Protein AF-A0A2W1A4E2-F1 (afdb_monomer)

Radius of gyration: 28.78 Å; Cα contacts (8 Å, |Δi|>4): 361; chains: 1; bounding box: 80×57×92 Å

Structure (mmCIF, N/CA/C/O backbone):
data_AF-A0A2W1A4E2-F1
#
_entry.id   AF-A0A2W1A4E2-F1
#
loop_
_atom_site.group_PDB
_atom_site.id
_atom_site.type_symbol
_atom_site.label_atom_id
_atom_site.label_alt_id
_atom_site.label_comp_id
_atom_site.label_asym_id
_atom_site.label_entity_id
_atom_site.label_seq_id
_atom_site.pdbx_PDB_ins_code
_atom_site.Cartn_x
_atom_site.Cartn_y
_atom_site.Cartn_z
_atom_site.occupancy
_atom_site.B_iso_or_equiv
_atom_site.auth_seq_id
_atom_site.auth_comp_id
_atom_site.auth_asym_id
_atom_site.auth_atom_id
_atom_site.pdbx_PDB_model_num
ATOM 1 N N . MET A 1 1 ? -52.277 -44.750 -49.658 1.00 37.94 1 MET A N 1
ATOM 2 C CA . MET A 1 1 ? -50.869 -45.021 -50.006 1.00 37.94 1 MET A CA 1
ATOM 3 C C . MET A 1 1 ? -50.101 -43.812 -49.520 1.00 37.94 1 MET A C 1
ATOM 5 O O . MET A 1 1 ? -50.225 -42.772 -50.147 1.00 37.94 1 MET A O 1
ATOM 9 N N . ASN A 1 2 ? -49.738 -43.802 -48.233 1.00 28.84 2 ASN A N 1
ATOM 10 C CA . ASN A 1 2 ? -48.448 -44.294 -47.691 1.00 28.84 2 ASN A CA 1
ATOM 11 C C . ASN A 1 2 ? -47.317 -43.396 -48.226 1.00 28.84 2 ASN A C 1
ATOM 13 O O . ASN A 1 2 ? -47.242 -43.218 -49.432 1.00 28.84 2 ASN A O 1
ATOM 17 N N . GLU A 1 3 ? -46.430 -42.791 -47.444 1.00 33.88 3 GLU A N 1
ATOM 18 C CA . GLU A 1 3 ? -45.995 -43.009 -46.062 1.00 33.88 3 GLU A CA 1
ATOM 19 C C . GLU A 1 3 ? -45.161 -41.785 -45.611 1.00 33.88 3 GLU A C 1
ATOM 21 O O . GLU A 1 3 ? -44.890 -40.879 -46.394 1.00 33.88 3 GLU A O 1
ATOM 26 N N . GLU A 1 4 ? -44.825 -41.781 -44.327 1.00 37.62 4 GLU A N 1
ATOM 27 C CA . GLU A 1 4 ? -44.155 -40.779 -43.483 1.00 37.62 4 GLU A CA 1
ATOM 28 C C . GLU A 1 4 ? -42.649 -40.545 -43.788 1.00 37.62 4 GLU A C 1
ATOM 30 O O . GLU A 1 4 ? -42.089 -41.207 -44.658 1.00 37.62 4 GLU A O 1
ATOM 35 N N . ILE A 1 5 ? -41.995 -39.713 -42.942 1.00 35.44 5 ILE A N 1
ATOM 36 C CA . ILE A 1 5 ? -40.534 -39.468 -42.734 1.00 35.44 5 ILE A CA 1
ATOM 37 C C . ILE A 1 5 ? -40.006 -38.210 -43.476 1.00 35.44 5 ILE A C 1
ATOM 39 O O . ILE A 1 5 ? -40.115 -38.119 -44.688 1.00 35.44 5 ILE A O 1
ATOM 43 N N . ALA A 1 6 ? -39.369 -37.193 -42.877 1.00 36.44 6 ALA A N 1
ATOM 44 C CA . ALA A 1 6 ? -39.020 -36.859 -41.495 1.00 36.44 6 ALA A CA 1
ATOM 45 C C . ALA A 1 6 ? -38.698 -35.351 -41.382 1.00 36.44 6 ALA A C 1
ATOM 47 O O . ALA A 1 6 ? -38.248 -34.716 -42.335 1.00 36.44 6 ALA A O 1
ATOM 48 N N . LEU A 1 7 ? -38.893 -34.816 -40.175 1.00 38.91 7 LEU A N 1
ATOM 49 C CA . LEU A 1 7 ? -38.406 -33.525 -39.686 1.00 38.91 7 LEU A CA 1
ATOM 50 C C . LEU A 1 7 ? -36.876 -33.528 -39.544 1.00 38.91 7 LEU A C 1
ATOM 52 O O . LEU A 1 7 ? -36.354 -34.442 -38.909 1.00 38.91 7 LEU A O 1
ATOM 56 N N . SER A 1 8 ? -36.174 -32.495 -40.026 1.00 34.56 8 SER A N 1
ATOM 57 C CA . SER A 1 8 ? -34.988 -31.894 -39.368 1.00 34.56 8 SER A CA 1
ATOM 58 C C . SER A 1 8 ? -34.420 -30.728 -40.190 1.00 34.56 8 SER A C 1
ATOM 60 O O . SER A 1 8 ? -33.990 -30.931 -41.320 1.00 34.56 8 SER A O 1
ATOM 62 N N . ASN A 1 9 ? -34.427 -29.520 -39.607 1.00 37.62 9 ASN A N 1
ATOM 63 C CA . ASN A 1 9 ? -33.362 -28.493 -39.643 1.00 37.62 9 ASN A CA 1
ATOM 64 C C . ASN A 1 9 ? -33.921 -27.065 -39.512 1.00 37.62 9 ASN A C 1
ATOM 66 O O . ASN A 1 9 ? -33.803 -26.242 -40.413 1.00 37.62 9 ASN A O 1
ATOM 70 N N . GLU A 1 10 ? -34.464 -26.756 -38.336 1.00 45.72 10 GLU A N 1
ATOM 71 C CA . GLU A 1 10 ? -34.399 -25.411 -37.758 1.00 45.72 10 GLU A CA 1
ATOM 72 C C . GLU A 1 10 ? -33.485 -25.512 -36.534 1.00 45.72 10 GLU A C 1
ATOM 74 O O . GLU A 1 10 ? -33.924 -25.939 -35.473 1.00 45.72 10 GLU A O 1
ATOM 79 N N . ASN A 1 11 ? -32.189 -25.264 -36.726 1.00 43.22 11 ASN A N 1
ATOM 80 C CA . ASN A 1 11 ? -31.220 -24.879 -35.691 1.00 43.22 11 ASN A CA 1
ATOM 81 C C . ASN A 1 11 ? -29.834 -24.819 -36.334 1.00 43.22 11 ASN A C 1
ATOM 83 O O . ASN A 1 11 ? -29.034 -25.744 -36.224 1.00 43.22 11 ASN A O 1
ATOM 87 N N . ASN A 1 12 ? -29.562 -23.733 -37.052 1.00 47.62 12 ASN A N 1
ATOM 88 C CA . ASN A 1 12 ? -28.201 -23.404 -37.456 1.00 47.62 12 ASN A CA 1
ATOM 89 C C . ASN A 1 12 ? -28.036 -21.884 -37.532 1.00 47.62 12 ASN A C 1
ATOM 91 O O . ASN A 1 12 ? -27.962 -21.313 -38.614 1.00 47.62 12 ASN A O 1
ATOM 95 N N . GLN A 1 13 ? -28.102 -21.222 -36.374 1.00 44.50 13 GLN A N 1
ATOM 96 C CA . GLN A 1 13 ? -27.759 -19.796 -36.254 1.00 44.50 13 GLN A CA 1
ATOM 97 C C . GLN A 1 13 ? -27.284 -19.370 -34.853 1.00 44.50 13 GLN A C 1
ATOM 99 O O . GLN A 1 13 ? -27.056 -18.194 -34.609 1.00 44.50 13 GLN A O 1
ATOM 104 N N . SER A 1 14 ? -27.098 -20.311 -33.927 1.00 41.47 14 SER A N 1
ATOM 105 C CA . SER A 1 14 ? -26.687 -20.045 -32.540 1.00 41.47 14 SER A CA 1
ATOM 106 C C . SER A 1 14 ? -25.228 -20.419 -32.239 1.00 41.47 14 SER A C 1
ATOM 108 O O . SER A 1 14 ? -24.809 -20.293 -31.096 1.00 41.47 14 SER A O 1
ATOM 110 N N . ALA A 1 15 ? -24.450 -20.849 -33.238 1.00 44.94 15 ALA A N 1
ATOM 111 C CA . ALA A 1 15 ? -23.072 -21.319 -33.052 1.00 44.94 15 ALA A CA 1
ATOM 112 C C . ALA A 1 15 ? -21.977 -20.311 -33.470 1.00 44.94 15 ALA A C 1
ATOM 114 O O . ALA A 1 15 ? -20.806 -20.644 -33.386 1.00 44.94 15 ALA A O 1
ATOM 115 N N . GLU A 1 16 ? -22.327 -19.093 -33.903 1.00 41.09 16 GLU A N 1
ATOM 116 C CA . GLU A 1 16 ? -21.357 -18.104 -34.429 1.00 41.09 16 GLU A CA 1
ATOM 117 C C . GLU A 1 16 ? -21.143 -16.873 -33.522 1.00 41.09 16 GLU A C 1
ATOM 119 O O . GLU A 1 16 ? -20.468 -15.929 -33.920 1.00 41.09 16 GLU A O 1
ATOM 124 N N . ILE A 1 17 ? -21.703 -16.843 -32.304 1.00 44.56 17 ILE A N 1
ATOM 125 C CA . ILE A 1 17 ? -21.598 -15.674 -31.398 1.00 44.56 17 ILE A CA 1
ATOM 126 C C . ILE A 1 17 ? -20.606 -15.901 -30.235 1.00 44.56 17 ILE A C 1
ATOM 128 O O . ILE A 1 17 ? -20.246 -14.945 -29.556 1.00 44.56 17 ILE A O 1
ATOM 132 N N . ASP A 1 18 ? -20.096 -17.122 -30.039 1.00 40.47 18 ASP A N 1
ATOM 133 C CA . ASP A 1 18 ? -19.234 -17.461 -28.888 1.00 40.47 18 ASP A CA 1
ATOM 134 C C . ASP A 1 18 ? -17.716 -17.362 -29.161 1.00 40.47 18 ASP A C 1
ATOM 136 O O . ASP A 1 18 ? -16.921 -17.483 -28.236 1.00 40.47 18 ASP A O 1
ATOM 140 N N . ASP A 1 19 ? -17.296 -17.056 -30.394 1.00 43.84 19 ASP A N 1
ATOM 141 C CA . ASP A 1 19 ? -15.875 -17.007 -30.805 1.00 43.84 19 ASP A CA 1
ATOM 142 C C . ASP A 1 19 ? -15.269 -15.582 -30.795 1.00 43.84 19 ASP A C 1
ATOM 144 O O . ASP A 1 19 ? -14.371 -15.256 -31.570 1.00 43.84 19 ASP A O 1
ATOM 148 N N . LEU A 1 20 ? -15.757 -14.690 -29.926 1.00 49.19 20 LEU A N 1
ATOM 149 C CA . LEU A 1 20 ? -15.203 -13.330 -29.757 1.00 49.19 20 LEU A CA 1
ATOM 150 C C . LEU A 1 20 ? -14.581 -13.077 -28.376 1.00 49.19 20 LEU A C 1
ATOM 152 O O . LEU A 1 20 ? -14.350 -11.926 -27.999 1.00 49.19 20 LEU A O 1
ATOM 156 N N . GLN A 1 21 ? -14.278 -14.126 -27.615 1.00 46.84 21 GLN A N 1
ATOM 157 C CA . GLN A 1 21 ? -13.509 -14.012 -26.378 1.00 46.84 21 GLN A CA 1
ATOM 158 C C . GLN A 1 21 ? -12.310 -14.964 -26.421 1.00 46.84 21 GLN A C 1
ATOM 160 O O . GLN A 1 21 ? -12.461 -16.127 -26.757 1.00 46.84 21 GLN A O 1
ATOM 165 N N . GLU A 1 22 ? -11.141 -14.433 -26.043 1.00 42.22 22 GLU A N 1
ATOM 166 C CA . GLU A 1 22 ? -9.827 -15.099 -25.940 1.00 42.22 22 GLU A CA 1
ATOM 167 C C . GLU A 1 22 ? -8.859 -14.978 -27.131 1.00 42.22 22 GLU A C 1
ATOM 169 O O . GLU A 1 22 ? -8.043 -15.857 -27.383 1.00 42.22 22 GLU A O 1
ATOM 174 N N . GLU A 1 23 ? -8.809 -13.808 -27.766 1.00 39.03 23 GLU A N 1
ATOM 175 C CA . GLU A 1 23 ? -7.563 -13.312 -28.374 1.00 39.03 23 GLU A CA 1
ATOM 176 C C . GLU A 1 23 ? -7.013 -12.150 -27.530 1.00 39.03 23 GLU A C 1
ATOM 178 O O . GLU A 1 23 ? -6.759 -11.047 -28.002 1.00 39.03 23 GLU A O 1
ATOM 183 N N . SER A 1 24 ? -6.887 -12.364 -26.215 1.00 44.97 24 SER A N 1
ATOM 184 C CA . SER A 1 24 ? -5.989 -11.537 -25.411 1.00 44.97 24 SER A CA 1
ATOM 185 C C . SER A 1 24 ? -4.579 -12.028 -25.705 1.00 44.97 24 SER A C 1
ATOM 187 O O . SER A 1 24 ? -4.254 -13.162 -25.342 1.00 44.97 24 SER A O 1
ATOM 189 N N . GLU A 1 25 ? -3.774 -11.202 -26.374 1.00 45.12 25 GLU A N 1
ATOM 190 C CA . GLU A 1 25 ? -2.328 -11.383 -26.501 1.00 45.12 25 GLU A CA 1
ATOM 191 C C . GLU A 1 25 ? -1.779 -11.943 -25.184 1.00 45.12 25 GLU A C 1
ATOM 193 O O . GLU A 1 25 ? -1.765 -11.265 -24.154 1.00 45.12 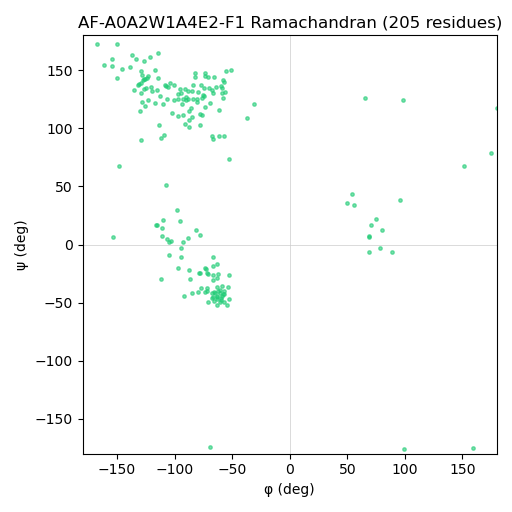25 GLU A O 1
ATOM 198 N N . LYS A 1 26 ? -1.363 -13.213 -25.191 1.00 46.09 26 LYS A N 1
ATOM 199 C CA . LYS A 1 26 ? -0.478 -13.723 -24.150 1.00 46.09 26 LYS A CA 1
ATOM 200 C C . LYS A 1 26 ? 0.826 -12.976 -24.350 1.00 46.09 26 LYS A C 1
ATOM 202 O O . LYS A 1 26 ? 1.649 -13.379 -25.163 1.00 46.09 26 LYS A O 1
ATOM 207 N N . ILE A 1 27 ? 0.962 -11.844 -23.675 1.00 55.72 27 ILE A N 1
ATOM 208 C CA . ILE A 1 27 ? 2.223 -11.127 -23.634 1.00 55.72 27 ILE A CA 1
ATOM 209 C C . ILE A 1 27 ? 3.214 -12.094 -22.979 1.00 55.72 27 ILE A C 1
ATOM 211 O O . ILE A 1 27 ? 2.994 -12.512 -21.841 1.00 55.72 27 ILE A O 1
ATOM 215 N N . ASP A 1 28 ? 4.234 -12.521 -23.725 1.00 56.44 28 ASP A N 1
ATOM 216 C CA . ASP A 1 28 ? 5.283 -13.416 -23.237 1.00 56.44 28 ASP A CA 1
ATOM 217 C C . ASP A 1 28 ? 6.022 -12.727 -22.079 1.00 56.44 28 ASP A C 1
ATOM 219 O O . ASP A 1 28 ? 6.965 -11.964 -22.265 1.00 56.44 28 ASP A O 1
ATOM 223 N N . THR A 1 29 ? 5.594 -12.995 -20.846 1.00 61.53 29 THR A N 1
ATOM 224 C CA . THR A 1 29 ? 6.246 -12.511 -19.620 1.00 61.53 29 THR A CA 1
ATOM 225 C C . THR A 1 29 ? 7.453 -13.363 -19.227 1.00 61.53 29 THR A C 1
ATOM 227 O O . THR A 1 29 ? 7.984 -13.217 -18.131 1.00 61.53 29 THR A O 1
ATOM 230 N N . SER A 1 30 ? 7.932 -14.249 -20.108 1.00 66.19 30 SER A N 1
ATOM 231 C CA . SER A 1 30 ? 9.017 -15.191 -19.808 1.00 66.19 30 SER A CA 1
ATOM 232 C C . SER A 1 30 ? 10.360 -14.527 -19.486 1.00 66.19 30 SER A C 1
ATOM 234 O O . SER A 1 30 ? 11.234 -15.195 -18.945 1.00 66.19 30 SER A O 1
ATOM 236 N N . ASN A 1 31 ? 10.534 -13.246 -19.833 1.00 78.69 31 ASN A N 1
ATOM 237 C CA . ASN A 1 31 ? 11.747 -12.464 -19.564 1.00 78.69 31 ASN A CA 1
ATOM 238 C C . ASN A 1 31 ? 11.497 -11.269 -18.619 1.00 78.69 31 ASN A C 1
ATOM 240 O O . ASN A 1 31 ? 12.277 -10.316 -18.582 1.00 78.69 31 ASN A O 1
ATOM 244 N N . ALA A 1 32 ? 10.368 -11.282 -17.908 1.00 85.62 32 ALA A N 1
ATOM 245 C CA . ALA A 1 32 ? 9.973 -10.227 -16.992 1.00 85.62 32 ALA A CA 1
ATOM 246 C C . ALA A 1 32 ? 10.346 -10.598 -15.558 1.00 85.62 32 ALA A C 1
ATOM 248 O O . ALA A 1 32 ? 9.974 -11.664 -15.071 1.00 85.62 32 ALA A O 1
ATOM 249 N N . ASP A 1 33 ? 11.018 -9.681 -14.869 1.00 90.19 33 ASP A N 1
ATOM 250 C CA . ASP A 1 33 ? 11.352 -9.835 -13.459 1.00 90.19 33 ASP A CA 1
ATOM 251 C C . ASP A 1 33 ? 10.762 -8.686 -12.645 1.00 90.19 33 ASP A C 1
ATOM 253 O O . ASP A 1 33 ? 10.410 -7.612 -13.150 1.00 90.19 33 ASP A O 1
ATOM 257 N N . TRP A 1 34 ? 10.667 -8.910 -11.340 1.00 89.88 34 TRP A N 1
ATOM 258 C CA . TRP A 1 34 ? 10.301 -7.867 -10.398 1.00 89.88 34 TRP A CA 1
ATOM 259 C C . TRP A 1 34 ? 11.533 -7.115 -9.920 1.00 89.88 34 TRP A C 1
ATOM 261 O O . TRP A 1 34 ? 12.501 -7.706 -9.457 1.00 89.88 34 TRP A O 1
ATOM 271 N N . TYR A 1 35 ? 11.459 -5.791 -9.953 1.00 88.19 35 TYR A N 1
ATOM 272 C CA . TYR A 1 35 ? 12.512 -4.896 -9.501 1.00 88.19 35 TYR A CA 1
ATOM 273 C C . TYR A 1 35 ? 11.990 -3.953 -8.421 1.00 88.19 35 TYR A C 1
ATOM 275 O O . TYR A 1 35 ? 10.848 -3.485 -8.470 1.00 88.19 35 TYR A O 1
ATOM 283 N N . ILE A 1 36 ? 12.853 -3.625 -7.459 1.00 87.81 36 ILE A N 1
ATOM 284 C CA . ILE A 1 36 ? 12.570 -2.592 -6.462 1.00 87.81 36 ILE A CA 1
ATOM 285 C C . ILE A 1 36 ? 13.055 -1.234 -6.972 1.00 87.81 36 ILE A C 1
ATOM 287 O O . ILE A 1 36 ? 14.233 -1.030 -7.282 1.00 87.81 36 ILE A O 1
ATOM 291 N N . VAL A 1 37 ? 12.148 -0.267 -6.950 1.00 89.25 37 VAL A N 1
ATOM 292 C CA . VAL A 1 37 ? 12.410 1.145 -7.206 1.00 89.25 37 VAL A CA 1
ATOM 293 C C . VAL A 1 37 ? 12.342 1.904 -5.889 1.00 89.25 37 VAL A C 1
ATOM 295 O O . VAL A 1 37 ? 11.344 1.849 -5.170 1.00 89.25 37 VAL A O 1
ATOM 298 N N . GLN A 1 38 ? 13.409 2.631 -5.577 1.00 85.25 38 GLN A N 1
ATOM 299 C CA . GLN A 1 38 ? 13.457 3.531 -4.436 1.00 85.25 38 GLN A CA 1
ATOM 300 C C . GLN A 1 38 ? 12.844 4.883 -4.801 1.00 85.25 38 GLN A C 1
ATOM 302 O O . GLN A 1 38 ? 13.085 5.451 -5.874 1.00 85.25 38 GLN A O 1
ATOM 307 N N . THR A 1 39 ? 12.052 5.416 -3.881 1.00 88.06 39 THR A N 1
ATOM 308 C CA . THR A 1 39 ? 11.352 6.687 -4.034 1.00 88.06 39 THR A CA 1
ATOM 309 C C . THR A 1 39 ? 11.448 7.502 -2.757 1.00 88.06 39 THR A C 1
ATOM 311 O O . THR A 1 39 ? 11.700 6.981 -1.671 1.00 88.06 39 THR A O 1
ATOM 314 N N . TYR A 1 40 ? 11.166 8.799 -2.850 1.00 87.12 40 TYR A N 1
ATOM 315 C CA . TYR A 1 40 ? 10.949 9.585 -1.638 1.00 87.12 40 TYR A CA 1
ATOM 316 C C . TYR A 1 40 ? 9.709 9.081 -0.886 1.00 87.12 40 TYR A C 1
ATOM 318 O O . TYR A 1 40 ? 8.661 8.836 -1.489 1.00 87.12 40 TYR A O 1
ATOM 326 N N . SER A 1 41 ? 9.828 8.941 0.436 1.00 82.56 41 SER A N 1
ATOM 327 C CA . SER A 1 41 ? 8.715 8.532 1.299 1.00 82.56 41 SER A CA 1
ATOM 328 C C . SER A 1 41 ? 7.522 9.486 1.152 1.00 82.56 41 SER A C 1
ATOM 330 O O . SER A 1 41 ? 7.689 10.703 0.994 1.00 82.56 41 SER A O 1
ATOM 332 N N . GLY A 1 42 ? 6.311 8.931 1.137 1.00 85.12 42 GLY A N 1
ATOM 333 C CA . GLY A 1 42 ? 5.059 9.674 0.958 1.00 85.12 42 GLY A CA 1
ATOM 334 C C . GLY A 1 42 ? 4.747 10.065 -0.491 1.00 85.12 42 GLY A C 1
ATOM 335 O O . GLY A 1 42 ? 3.684 10.629 -0.757 1.00 85.12 42 GLY A O 1
ATOM 336 N N . HIS A 1 43 ? 5.643 9.768 -1.437 1.00 89.69 43 HIS A N 1
ATOM 337 C CA . HIS A 1 43 ? 5.438 10.020 -2.865 1.00 89.69 43 HIS A CA 1
ATOM 338 C C . HIS A 1 43 ? 5.120 8.747 -3.655 1.00 89.69 43 HIS A C 1
ATOM 340 O O . HIS A 1 43 ? 4.918 8.835 -4.862 1.00 89.69 43 HIS A O 1
ATOM 346 N N . GLU A 1 44 ? 5.009 7.582 -3.015 1.00 89.69 44 GLU A N 1
ATOM 347 C CA . GLU A 1 44 ? 4.868 6.277 -3.678 1.00 89.69 44 GLU A CA 1
ATOM 348 C C . GLU A 1 44 ? 3.626 6.237 -4.579 1.00 89.69 44 GLU A C 1
ATOM 350 O O . GLU A 1 44 ? 3.700 5.844 -5.741 1.00 89.69 44 GLU A O 1
ATOM 355 N N . LYS A 1 45 ? 2.489 6.747 -4.079 1.00 91.88 45 LYS A N 1
ATOM 356 C CA . LYS A 1 45 ? 1.235 6.852 -4.852 1.00 91.88 45 LYS A CA 1
ATOM 357 C C . LYS A 1 45 ? 1.392 7.728 -6.092 1.00 91.88 45 LYS A C 1
ATOM 359 O O . LYS A 1 45 ? 0.864 7.402 -7.152 1.00 91.88 45 LYS A O 1
ATOM 364 N N . LYS A 1 46 ? 2.139 8.827 -5.964 1.00 92.19 46 LYS A N 1
ATOM 365 C CA . LYS A 1 46 ? 2.422 9.743 -7.072 1.00 92.19 46 LYS A CA 1
ATOM 366 C C . LYS A 1 46 ? 3.390 9.114 -8.072 1.00 92.19 46 LYS A C 1
ATOM 368 O O . LYS A 1 46 ? 3.190 9.267 -9.270 1.00 92.19 46 LYS A O 1
ATOM 373 N N . VAL A 1 47 ? 4.406 8.394 -7.596 1.00 93.44 47 VAL A N 1
ATOM 374 C CA . VAL A 1 47 ? 5.357 7.672 -8.450 1.00 93.44 47 VAL A CA 1
ATOM 375 C C . VAL A 1 47 ? 4.642 6.595 -9.250 1.00 93.44 47 VAL A C 1
ATOM 377 O O . VAL A 1 47 ? 4.821 6.563 -10.461 1.00 93.44 47 VAL A O 1
ATOM 380 N N . LYS A 1 48 ? 3.780 5.786 -8.622 1.00 93.25 48 LYS A N 1
ATOM 381 C CA . LYS A 1 48 ? 2.963 4.792 -9.331 1.00 93.25 48 LYS A CA 1
ATOM 382 C C . LYS A 1 48 ? 2.148 5.434 -10.456 1.00 93.25 48 LYS A C 1
ATOM 384 O O . LYS A 1 48 ? 2.273 5.013 -11.598 1.00 93.25 48 LYS A O 1
ATOM 389 N N . ALA A 1 49 ? 1.391 6.491 -10.155 1.00 93.88 49 ALA A N 1
ATOM 390 C CA . ALA A 1 49 ? 0.589 7.186 -11.164 1.00 93.88 49 ALA A CA 1
ATOM 391 C C . ALA A 1 49 ? 1.450 7.776 -12.299 1.00 93.88 49 ALA A C 1
ATOM 393 O O . ALA A 1 49 ? 1.101 7.660 -13.472 1.00 93.88 49 ALA A O 1
ATOM 394 N N . ASN A 1 50 ? 2.599 8.372 -11.965 1.00 93.00 50 ASN A N 1
ATOM 395 C CA . ASN A 1 50 ? 3.526 8.918 -12.957 1.00 93.00 50 ASN A CA 1
ATOM 396 C C . ASN A 1 50 ? 4.146 7.824 -13.837 1.00 93.00 50 ASN A C 1
ATOM 398 O O . ASN A 1 50 ? 4.304 8.045 -15.036 1.00 93.00 50 ASN A O 1
ATOM 402 N N . LEU A 1 51 ? 4.514 6.679 -13.253 1.00 92.00 51 LEU A N 1
ATOM 403 C CA . LEU A 1 51 ? 5.041 5.528 -13.985 1.00 92.00 51 LEU A CA 1
ATOM 404 C C . LEU A 1 51 ? 3.981 4.988 -14.940 1.00 92.00 51 LEU A C 1
ATOM 406 O O . LEU A 1 51 ? 4.244 4.913 -16.131 1.00 92.00 51 LEU A O 1
ATOM 410 N N . GLU A 1 52 ? 2.769 4.710 -14.459 1.00 92.12 52 GLU A N 1
ATOM 411 C CA . GLU A 1 52 ? 1.659 4.221 -15.291 1.00 92.12 52 GLU A CA 1
ATOM 412 C C . GLU A 1 52 ? 1.341 5.170 -16.452 1.00 92.12 52 GLU A C 1
ATOM 414 O O . GLU A 1 52 ? 1.146 4.731 -17.586 1.00 92.12 52 GLU A O 1
ATOM 419 N N . GLN A 1 53 ? 1.324 6.480 -16.196 1.00 92.50 53 GLN A N 1
ATOM 420 C CA . GLN A 1 53 ? 1.121 7.473 -17.248 1.00 92.50 53 GLN A CA 1
ATOM 421 C C . GLN A 1 53 ? 2.276 7.474 -18.257 1.00 92.50 53 GLN A C 1
ATOM 423 O O . GLN A 1 53 ? 2.033 7.568 -19.460 1.00 92.50 53 GLN A O 1
ATOM 428 N N . ARG A 1 54 ? 3.524 7.366 -17.788 1.00 89.94 54 ARG A N 1
ATOM 429 C CA . ARG A 1 54 ? 4.708 7.354 -18.654 1.00 89.94 54 ARG A CA 1
ATOM 430 C C . ARG A 1 54 ? 4.782 6.116 -19.526 1.00 89.94 54 ARG A C 1
ATOM 432 O O . ARG A 1 54 ? 5.009 6.264 -20.722 1.00 89.94 54 ARG A O 1
ATOM 439 N N . ILE A 1 55 ? 4.533 4.948 -18.940 1.00 90.44 55 ILE A N 1
ATOM 440 C CA . ILE A 1 55 ? 4.461 3.658 -19.632 1.00 90.44 55 ILE A CA 1
ATOM 441 C C . ILE A 1 55 ? 3.483 3.762 -20.804 1.00 90.44 55 ILE A C 1
ATOM 443 O O . ILE A 1 55 ? 3.841 3.428 -21.927 1.00 90.44 55 ILE A O 1
ATOM 447 N N . LYS A 1 56 ? 2.297 4.337 -20.567 1.00 90.00 56 LYS A N 1
ATOM 448 C CA . LYS A 1 56 ? 1.296 4.569 -21.618 1.00 90.00 56 LYS A CA 1
ATOM 449 C C . LYS A 1 56 ? 1.733 5.606 -22.651 1.00 90.00 56 LYS A C 1
ATOM 451 O O . LYS A 1 56 ? 1.488 5.424 -23.829 1.00 90.00 56 LYS A O 1
ATOM 456 N N . SER A 1 57 ? 2.352 6.708 -22.228 1.00 89.94 57 SER A N 1
ATOM 457 C CA . SER A 1 57 ? 2.744 7.790 -23.147 1.00 89.94 57 SER A CA 1
ATOM 458 C C . SER A 1 57 ? 3.949 7.466 -24.033 1.00 89.94 57 SER A C 1
ATOM 460 O O . SER A 1 57 ? 4.168 8.150 -25.026 1.00 89.94 57 SER A O 1
ATOM 462 N N . MET A 1 58 ? 4.760 6.488 -23.628 1.00 87.69 58 MET A N 1
ATOM 463 C CA . MET A 1 58 ? 5.977 6.062 -24.324 1.00 87.69 58 MET A CA 1
ATOM 464 C C . MET A 1 58 ? 5.816 4.669 -24.944 1.00 87.69 58 MET A C 1
ATOM 466 O O . MET A 1 58 ? 6.823 4.055 -25.278 1.00 87.69 58 MET A O 1
ATOM 470 N N . ASP A 1 59 ? 4.575 4.174 -25.039 1.00 88.25 59 ASP A N 1
ATOM 471 C CA . ASP A 1 59 ? 4.216 2.862 -25.590 1.00 88.25 59 ASP A CA 1
ATOM 472 C C . ASP A 1 59 ? 5.037 1.695 -25.009 1.00 88.25 59 ASP A C 1
ATOM 474 O O . ASP A 1 59 ? 5.340 0.735 -25.699 1.00 88.25 59 ASP A O 1
ATOM 478 N N . MET A 1 60 ? 5.374 1.764 -23.716 1.00 86.94 60 MET A N 1
ATOM 479 C CA . MET A 1 60 ? 6.243 0.801 -23.015 1.00 86.94 60 MET A CA 1
ATOM 480 C C . MET A 1 60 ? 5.448 -0.297 -22.283 1.00 86.94 60 MET A C 1
ATOM 482 O O . MET A 1 60 ? 5.919 -0.882 -21.305 1.00 86.94 60 MET A O 1
ATOM 486 N N . THR A 1 61 ? 4.192 -0.505 -22.682 1.00 85.88 61 THR A N 1
ATOM 487 C CA . THR A 1 61 ? 3.260 -1.449 -22.027 1.00 85.88 61 THR A CA 1
ATOM 488 C C . THR A 1 61 ? 3.626 -2.908 -22.328 1.00 85.88 61 THR A C 1
ATOM 490 O O . THR A 1 61 ? 3.274 -3.808 -21.573 1.00 85.88 61 THR A O 1
ATOM 493 N N . ASP A 1 62 ? 4.377 -3.122 -23.405 1.00 87.12 62 ASP A N 1
ATOM 494 C CA . ASP A 1 62 ? 4.981 -4.385 -23.828 1.00 87.12 62 ASP A CA 1
ATOM 495 C C . ASP A 1 62 ? 6.167 -4.813 -22.946 1.00 87.12 62 ASP A C 1
ATOM 497 O O . ASP A 1 62 ? 6.451 -6.003 -22.855 1.00 87.12 62 ASP A O 1
ATOM 501 N N . ARG A 1 63 ? 6.842 -3.866 -22.277 1.00 87.00 63 ARG A N 1
ATOM 502 C CA . ARG A 1 63 ? 8.020 -4.146 -21.432 1.00 87.00 63 ARG A CA 1
ATOM 503 C C . ARG A 1 63 ? 7.791 -3.938 -19.946 1.00 87.00 63 ARG A C 1
ATOM 505 O O . ARG A 1 63 ? 8.471 -4.569 -19.141 1.00 87.00 63 ARG A O 1
ATOM 512 N N . ILE A 1 64 ? 6.903 -3.023 -19.557 1.00 89.69 64 ILE A N 1
ATOM 513 C CA . ILE A 1 64 ? 6.572 -2.760 -18.153 1.00 89.69 64 ILE A CA 1
ATOM 514 C C . ILE A 1 64 ? 5.125 -3.176 -17.914 1.00 89.69 64 ILE A C 1
ATOM 516 O O . ILE A 1 64 ? 4.187 -2.461 -18.260 1.00 89.69 64 ILE A O 1
ATOM 520 N N . PHE A 1 65 ? 4.961 -4.329 -17.276 1.00 89.88 65 PHE A N 1
ATOM 521 C CA . PHE A 1 65 ? 3.671 -4.993 -17.125 1.00 89.88 65 PHE A CA 1
ATOM 522 C C . PHE A 1 65 ? 2.884 -4.468 -15.927 1.00 89.88 65 PHE A C 1
ATOM 524 O O . PHE A 1 65 ? 1.668 -4.295 -16.000 1.00 89.88 65 PHE A O 1
ATOM 531 N N . GLN A 1 66 ? 3.558 -4.233 -14.795 1.00 89.88 66 GLN A N 1
ATOM 532 C CA . GLN A 1 66 ? 2.866 -3.891 -13.554 1.00 89.88 66 GLN A CA 1
ATOM 533 C C . GLN A 1 66 ? 3.698 -3.002 -12.632 1.00 89.88 66 GLN A C 1
ATOM 535 O O . GLN A 1 66 ? 4.902 -3.180 -12.481 1.00 89.88 66 GLN A O 1
ATOM 540 N N . VAL A 1 67 ? 3.025 -2.068 -11.954 1.00 92.12 67 VAL A N 1
ATOM 541 C CA . VAL A 1 67 ? 3.605 -1.233 -10.895 1.00 92.12 67 VAL A CA 1
ATOM 542 C C . VAL A 1 67 ? 2.758 -1.367 -9.630 1.00 92.12 67 VAL A C 1
ATOM 544 O O . VAL A 1 67 ? 1.568 -1.032 -9.605 1.00 92.12 67 VAL A O 1
ATOM 547 N N . VAL A 1 68 ? 3.370 -1.849 -8.552 1.00 90.56 68 VAL A N 1
ATOM 548 C CA . VAL A 1 68 ? 2.699 -2.137 -7.281 1.00 90.56 68 VAL A CA 1
ATOM 549 C C . VAL A 1 68 ? 3.388 -1.388 -6.151 1.00 90.56 68 VAL A C 1
ATOM 551 O O . VAL A 1 68 ? 4.608 -1.365 -6.042 1.00 90.56 68 VAL A O 1
ATOM 554 N N . ILE A 1 69 ? 2.595 -0.763 -5.284 1.00 90.62 69 ILE A N 1
ATOM 555 C CA . ILE A 1 69 ? 3.110 -0.193 -4.040 1.00 90.62 69 ILE A CA 1
ATOM 556 C C . ILE A 1 69 ? 2.852 -1.237 -2.959 1.00 90.62 69 ILE A C 1
ATOM 558 O O . ILE A 1 69 ? 1.695 -1.639 -2.814 1.00 90.62 69 ILE A O 1
ATOM 562 N N . PRO A 1 70 ? 3.874 -1.665 -2.203 1.00 86.31 70 PRO A N 1
ATOM 563 C CA . PRO A 1 70 ? 3.700 -2.628 -1.133 1.00 86.31 70 PRO A CA 1
ATOM 564 C C . PRO A 1 70 ? 2.885 -2.009 0.006 1.00 86.31 70 PRO A C 1
ATOM 566 O O . PRO A 1 70 ? 3.418 -1.331 0.891 1.00 86.31 70 PRO A O 1
ATOM 569 N N . THR A 1 71 ? 1.569 -2.213 -0.030 1.00 87.31 71 THR A N 1
ATOM 570 C CA . THR A 1 71 ? 0.631 -1.680 0.959 1.00 87.31 71 THR A CA 1
ATOM 571 C C . THR A 1 71 ? -0.307 -2.752 1.472 1.00 87.31 71 THR A C 1
ATOM 573 O O . THR A 1 71 ? -0.868 -3.507 0.687 1.00 87.31 71 THR A O 1
ATOM 576 N N . GLN A 1 72 ? -0.547 -2.755 2.776 1.00 83.69 72 GLN A N 1
ATOM 577 C CA . GLN A 1 72 ? -1.508 -3.626 3.428 1.00 83.69 72 GLN A CA 1
ATOM 578 C C . GLN A 1 72 ? -2.731 -2.817 3.856 1.00 83.69 72 GLN A C 1
ATOM 580 O O . GLN A 1 72 ? -2.612 -1.711 4.389 1.00 83.69 72 GLN A O 1
ATOM 585 N N . ASN A 1 73 ? -3.918 -3.367 3.630 1.00 81.50 73 ASN A N 1
ATOM 586 C CA . ASN A 1 73 ? -5.139 -2.791 4.175 1.00 81.50 73 ASN A CA 1
ATOM 587 C C . ASN A 1 73 ? -5.270 -3.197 5.649 1.00 81.50 73 ASN A C 1
ATOM 589 O O . ASN A 1 73 ? -5.145 -4.371 5.988 1.00 81.50 73 ASN A O 1
ATOM 593 N N . GLU A 1 74 ? -5.545 -2.232 6.516 1.00 80.88 74 GLU A N 1
ATOM 594 C CA . GLU A 1 74 ? -5.923 -2.422 7.917 1.00 80.88 74 GLU A CA 1
ATOM 595 C C . GLU A 1 74 ? -7.341 -1.869 8.112 1.00 80.88 74 GLU A C 1
ATOM 597 O O . GLU A 1 74 ? -7.763 -0.944 7.411 1.00 80.88 74 GLU A O 1
ATOM 602 N N . ILE A 1 75 ? -8.104 -2.435 9.047 1.00 82.19 75 ILE A N 1
ATOM 603 C CA . ILE A 1 75 ? -9.384 -1.844 9.455 1.00 82.19 75 ILE A CA 1
ATOM 604 C C . ILE A 1 75 ? -9.108 -1.041 10.716 1.00 82.19 75 ILE A C 1
ATOM 606 O O . ILE A 1 75 ? -8.840 -1.607 11.771 1.00 82.19 75 ILE A O 1
ATOM 610 N N . GLU A 1 76 ? -9.179 0.279 10.619 1.00 79.25 76 GLU A N 1
ATOM 611 C CA . GLU A 1 76 ? -9.218 1.134 11.796 1.00 79.25 76 GLU A CA 1
ATOM 612 C C . GLU A 1 76 ? -10.677 1.311 12.213 1.00 79.25 76 GLU A C 1
ATOM 614 O O . GLU A 1 76 ? -11.519 1.709 11.403 1.00 79.25 76 GLU A O 1
ATOM 619 N N . ILE A 1 77 ? -10.987 0.993 13.469 1.00 78.81 77 ILE A N 1
ATOM 620 C CA . ILE A 1 77 ? -12.304 1.272 14.042 1.00 78.81 77 ILE A CA 1
ATOM 621 C C . ILE A 1 77 ? -12.172 2.502 14.916 1.00 78.81 77 ILE A C 1
ATOM 623 O O . ILE A 1 77 ? -11.491 2.491 15.948 1.00 78.81 77 ILE A O 1
ATOM 627 N N . ARG A 1 78 ? -12.831 3.566 14.469 1.00 74.56 78 ARG A N 1
ATOM 628 C CA . ARG A 1 78 ? -12.868 4.854 15.142 1.00 74.56 78 ARG A CA 1
ATOM 629 C C . ARG A 1 78 ? -14.305 5.358 15.124 1.00 74.56 78 ARG A C 1
ATOM 631 O O . ARG A 1 78 ? -14.963 5.287 14.090 1.00 74.56 78 ARG A O 1
ATOM 638 N N . ASP A 1 79 ? -14.782 5.814 16.277 1.00 67.31 79 ASP A N 1
ATOM 639 C CA . ASP A 1 79 ? -16.110 6.416 16.449 1.00 67.31 79 ASP A CA 1
ATOM 640 C C . ASP A 1 79 ? -17.258 5.510 15.940 1.00 67.31 79 ASP A C 1
ATOM 642 O O . ASP A 1 79 ? -18.151 5.937 15.212 1.00 67.31 79 ASP A O 1
ATOM 646 N N . GLY A 1 80 ? -17.190 4.207 16.249 1.00 71.12 80 GLY A N 1
ATOM 647 C CA . GLY A 1 80 ? -18.197 3.220 15.834 1.00 71.12 80 GLY A CA 1
ATOM 648 C C . GLY A 1 80 ? -18.235 2.912 14.329 1.00 71.12 80 GLY A C 1
ATOM 649 O O . GLY A 1 80 ? -19.116 2.182 13.878 1.00 71.12 80 GLY A O 1
ATOM 650 N N . GLN A 1 81 ? -17.290 3.425 13.529 1.00 73.19 81 GLN A N 1
ATOM 651 C CA . GLN A 1 81 ? -17.211 3.175 12.087 1.00 73.19 81 GLN A CA 1
ATOM 652 C C . GLN A 1 81 ? -15.940 2.405 11.715 1.00 73.19 81 GLN A C 1
ATOM 654 O O . GLN A 1 81 ? -14.829 2.742 12.128 1.00 73.19 81 GLN A O 1
ATOM 659 N N . LYS A 1 82 ? -16.103 1.365 10.888 1.00 77.25 82 LYS A N 1
ATOM 660 C CA . LYS A 1 82 ? -14.994 0.629 10.264 1.00 77.25 82 LYS A CA 1
ATOM 661 C C . LYS A 1 82 ? -14.466 1.443 9.085 1.00 77.25 82 LYS A C 1
ATOM 663 O O . LYS A 1 82 ? -15.153 1.579 8.074 1.00 77.25 82 LYS A O 1
ATOM 668 N N . LYS A 1 83 ? -13.240 1.950 9.193 1.00 81.88 83 LYS A N 1
ATOM 669 C CA . LYS A 1 83 ? -12.531 2.613 8.099 1.00 81.88 83 LYS A CA 1
ATOM 670 C C . LYS A 1 83 ? -11.380 1.736 7.628 1.00 81.88 83 LYS A C 1
ATOM 672 O O . LYS A 1 83 ? -10.469 1.433 8.388 1.00 81.88 83 LYS A O 1
ATOM 677 N N . THR A 1 84 ? -11.389 1.354 6.355 1.00 81.31 84 THR A N 1
ATOM 678 C CA . THR A 1 84 ? -10.228 0.701 5.746 1.00 81.31 84 THR A CA 1
ATOM 679 C C . THR A 1 84 ? -9.142 1.743 5.510 1.00 81.31 84 THR A C 1
ATOM 681 O O . THR A 1 84 ? -9.348 2.713 4.777 1.00 81.31 84 THR A O 1
ATOM 684 N N . ILE A 1 85 ? -7.994 1.561 6.152 1.00 84.06 85 ILE A N 1
ATOM 685 C CA . ILE A 1 85 ? -6.817 2.403 5.982 1.00 84.06 85 ILE A CA 1
ATOM 686 C C . ILE A 1 85 ? -5.734 1.567 5.322 1.00 84.06 85 ILE A C 1
ATOM 688 O O . ILE A 1 85 ? -5.396 0.478 5.770 1.00 84.06 85 ILE A O 1
ATOM 692 N N . THR A 1 86 ? -5.179 2.092 4.241 1.00 83.19 86 THR A N 1
ATOM 693 C CA . THR A 1 86 ? -4.048 1.480 3.553 1.00 83.19 86 THR A CA 1
ATOM 694 C C . THR A 1 86 ? -2.753 1.938 4.216 1.00 83.19 86 THR A C 1
ATOM 696 O O . THR A 1 86 ? -2.444 3.133 4.215 1.00 83.19 86 THR A O 1
ATOM 699 N N . LYS A 1 87 ? -1.995 0.997 4.773 1.00 83.69 87 LYS A N 1
ATOM 700 C CA . LYS A 1 87 ? -0.694 1.215 5.405 1.00 83.69 87 LYS A CA 1
ATOM 701 C C . LYS A 1 87 ? 0.419 0.706 4.499 1.00 83.69 87 LYS A C 1
ATOM 703 O O . LYS A 1 87 ? 0.334 -0.388 3.952 1.00 83.69 87 LYS A O 1
ATOM 708 N N . ASN A 1 88 ? 1.482 1.486 4.351 1.00 83.75 88 ASN A N 1
ATOM 709 C CA . ASN A 1 88 ? 2.634 1.081 3.550 1.00 83.75 88 ASN A CA 1
ATOM 710 C C . ASN A 1 88 ? 3.465 0.050 4.332 1.00 83.75 88 ASN A C 1
ATOM 712 O O . ASN A 1 88 ? 3.860 0.324 5.465 1.00 83.75 88 ASN A O 1
ATOM 716 N N . LEU A 1 89 ? 3.737 -1.110 3.726 1.00 79.69 89 LEU A N 1
ATOM 717 C CA . LEU A 1 89 ? 4.614 -2.144 4.292 1.00 79.69 89 LEU A CA 1
ATOM 718 C C . LEU A 1 89 ? 6.084 -1.716 4.207 1.00 79.69 89 LEU A C 1
ATOM 720 O O . LEU A 1 89 ? 6.832 -1.873 5.168 1.00 79.69 89 LEU A O 1
ATOM 724 N N . PHE A 1 90 ? 6.464 -1.107 3.080 1.00 81.81 90 PHE A N 1
ATOM 725 C CA . PHE A 1 90 ? 7.813 -0.602 2.826 1.00 81.81 90 PHE A CA 1
ATOM 726 C C . PHE A 1 90 ? 7.746 0.856 2.338 1.00 81.81 90 PHE A C 1
ATOM 728 O O . PHE A 1 90 ? 7.621 1.105 1.137 1.00 81.81 90 PHE A O 1
ATOM 735 N N . PRO A 1 91 ? 7.778 1.848 3.248 1.00 83.75 91 PRO A N 1
ATOM 736 C CA . PRO A 1 91 ? 7.801 3.262 2.871 1.00 83.75 91 PRO A CA 1
ATOM 737 C C . PRO A 1 91 ? 9.037 3.593 2.023 1.00 83.75 91 PRO A C 1
ATOM 739 O O . PRO A 1 91 ? 10.143 3.178 2.362 1.00 83.75 91 PRO A O 1
ATOM 742 N N . GLY A 1 92 ? 8.863 4.363 0.950 1.00 82.94 92 GLY A N 1
ATOM 743 C CA . GLY A 1 92 ? 9.936 4.722 0.017 1.00 82.94 92 GLY A CA 1
ATOM 744 C C . GLY A 1 92 ? 10.290 3.649 -1.018 1.00 82.94 92 GLY A C 1
ATOM 745 O O . GLY A 1 92 ? 11.315 3.782 -1.685 1.00 82.94 92 GLY A O 1
ATOM 746 N N . TYR A 1 93 ? 9.467 2.608 -1.167 1.00 88.44 93 TYR A N 1
ATOM 747 C CA . TYR A 1 93 ? 9.693 1.533 -2.131 1.00 88.44 93 TYR A CA 1
ATOM 748 C C . TYR A 1 93 ? 8.471 1.289 -3.015 1.00 88.44 93 TYR A C 1
ATOM 750 O O . TYR A 1 93 ? 7.326 1.330 -2.561 1.00 88.44 93 TYR A O 1
ATOM 758 N N . VAL A 1 94 ? 8.730 1.007 -4.289 1.00 89.81 94 VAL A N 1
ATOM 759 C CA . VAL A 1 94 ? 7.739 0.611 -5.294 1.00 89.81 94 VAL A CA 1
ATOM 760 C C . VAL A 1 94 ? 8.268 -0.622 -6.020 1.00 89.81 94 VAL A C 1
ATOM 762 O O . VAL A 1 94 ? 9.448 -0.689 -6.352 1.00 89.81 94 VAL A O 1
ATOM 765 N N . LEU A 1 95 ? 7.398 -1.597 -6.254 1.00 89.94 95 LEU A N 1
ATOM 766 C CA . LEU A 1 95 ? 7.698 -2.811 -7.003 1.00 89.94 95 LEU A CA 1
ATOM 767 C C . LEU A 1 95 ? 7.281 -2.617 -8.459 1.00 89.94 95 LEU A C 1
ATOM 769 O O . LEU A 1 95 ? 6.177 -2.137 -8.731 1.00 89.94 95 LEU A O 1
ATOM 773 N N . VAL A 1 96 ? 8.153 -2.987 -9.390 1.00 91.56 96 VAL A N 1
ATOM 774 C CA . VAL A 1 96 ? 7.898 -2.885 -10.830 1.00 91.56 96 VAL A CA 1
ATOM 775 C C . VAL A 1 96 ? 8.188 -4.226 -11.483 1.00 91.56 96 VAL A C 1
ATOM 777 O O . VAL A 1 96 ? 9.301 -4.726 -11.378 1.00 91.56 96 VAL A O 1
ATOM 780 N N . HIS A 1 97 ? 7.194 -4.783 -12.163 1.00 91.25 97 HIS A N 1
ATOM 781 C CA . HIS A 1 97 ? 7.328 -5.970 -12.994 1.00 91.25 97 HIS A CA 1
ATOM 782 C C . HIS A 1 97 ? 7.628 -5.534 -14.427 1.00 91.25 97 HIS A C 1
ATOM 784 O O . HIS A 1 97 ? 6.775 -4.913 -15.073 1.00 91.25 97 HIS A O 1
ATOM 790 N N . MET A 1 98 ? 8.844 -5.799 -14.900 1.00 91.19 98 MET A N 1
ATOM 791 C CA . MET A 1 98 ? 9.284 -5.368 -16.225 1.00 91.19 98 MET A CA 1
ATOM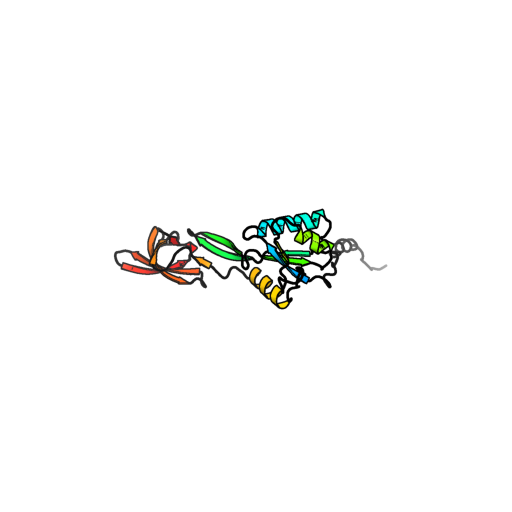 792 C C . MET A 1 98 ? 10.389 -6.251 -16.797 1.00 91.19 98 MET A C 1
ATOM 794 O O . MET A 1 98 ? 11.127 -6.902 -16.065 1.00 91.19 98 MET A O 1
ATOM 798 N N . GLU A 1 99 ? 10.549 -6.208 -18.112 1.00 90.81 99 GLU A N 1
ATOM 799 C CA . GLU A 1 99 ? 11.750 -6.693 -18.783 1.00 90.81 99 GLU A CA 1
ATOM 800 C C . GLU A 1 99 ? 12.888 -5.669 -18.637 1.00 90.81 99 GLU A C 1
ATOM 802 O O . GLU A 1 99 ? 12.692 -4.453 -18.787 1.00 90.81 99 GLU A O 1
ATOM 807 N N . MET A 1 100 ? 14.100 -6.150 -18.352 1.00 86.12 100 MET A N 1
ATOM 808 C CA . MET A 1 100 ? 15.279 -5.295 -18.235 1.00 86.12 100 MET A CA 1
ATOM 809 C C . MET A 1 100 ? 15.822 -4.897 -19.612 1.00 86.12 100 MET A C 1
ATOM 811 O O . MET A 1 100 ? 16.521 -5.665 -20.266 1.00 86.12 100 MET A O 1
ATOM 815 N N . SER A 1 101 ? 15.546 -3.661 -20.027 1.00 87.50 101 SER A N 1
ATOM 816 C CA . SER A 1 101 ? 16.084 -3.038 -21.241 1.00 87.50 101 SER A CA 1
ATOM 817 C C . SER A 1 101 ? 16.575 -1.621 -20.932 1.00 87.50 101 SER A C 1
ATOM 819 O O . SER A 1 101 ? 16.145 -1.016 -19.947 1.00 87.50 101 SER A O 1
ATOM 821 N N . ASP A 1 102 ? 17.445 -1.058 -21.774 1.00 86.81 102 ASP A N 1
ATOM 822 C CA . ASP A 1 102 ? 17.940 0.316 -21.588 1.00 86.81 102 ASP A CA 1
ATOM 823 C C . ASP A 1 102 ? 16.790 1.344 -21.571 1.00 86.81 102 ASP A C 1
ATOM 825 O O . ASP A 1 102 ? 16.809 2.293 -20.781 1.00 86.81 102 ASP A O 1
ATOM 829 N N . ASP A 1 103 ? 15.748 1.117 -22.379 1.00 88.44 103 ASP A N 1
ATOM 830 C CA . ASP A 1 103 ? 14.575 1.991 -22.448 1.00 88.44 103 ASP A CA 1
ATOM 831 C C . ASP A 1 103 ? 13.712 1.888 -21.183 1.00 88.44 103 ASP A C 1
ATOM 833 O O . ASP A 1 103 ? 13.384 2.910 -20.574 1.00 88.44 103 ASP A O 1
ATOM 837 N N . SER A 1 104 ? 13.368 0.667 -20.746 1.00 88.81 104 SER A N 1
ATOM 838 C CA . SER A 1 104 ? 12.558 0.455 -19.534 1.00 88.81 104 SER A CA 1
ATOM 839 C C . SER A 1 104 ? 13.281 0.984 -18.291 1.00 88.81 104 SER A C 1
ATOM 841 O O . SER A 1 104 ? 12.680 1.682 -17.464 1.00 88.81 104 SER A O 1
ATOM 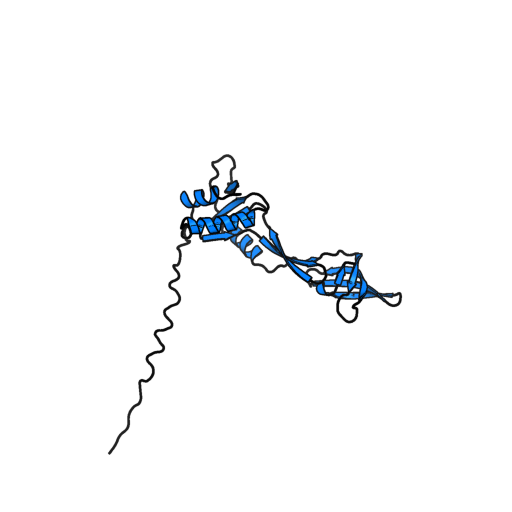843 N N . TRP A 1 105 ? 14.599 0.776 -18.211 1.00 88.06 105 TRP A N 1
ATOM 844 C CA . TRP A 1 105 ? 15.448 1.355 -17.172 1.00 88.06 105 TRP A CA 1
ATOM 845 C C . TRP A 1 105 ? 15.420 2.890 -17.186 1.00 88.06 105 TRP A C 1
ATOM 847 O O . TRP A 1 105 ? 15.238 3.521 -16.136 1.00 88.06 105 TRP A O 1
ATOM 857 N N . TYR A 1 106 ? 15.550 3.508 -18.365 1.00 88.38 106 TYR A N 1
ATOM 858 C CA . TYR A 1 106 ? 15.539 4.964 -18.515 1.00 88.38 106 TYR A CA 1
ATOM 859 C C . TYR A 1 106 ? 14.199 5.581 -18.097 1.00 88.38 106 TYR A C 1
ATOM 861 O O . TYR A 1 106 ? 14.179 6.572 -17.355 1.00 88.38 106 TYR A O 1
ATOM 869 N N . VAL A 1 107 ? 13.078 4.986 -18.520 1.00 89.81 107 VAL A N 1
ATOM 870 C CA . VAL A 1 107 ? 11.721 5.455 -18.186 1.00 89.81 107 VAL A CA 1
ATOM 871 C C . VAL A 1 107 ? 11.522 5.511 -16.675 1.00 89.81 107 VAL A C 1
ATOM 873 O O . VAL A 1 107 ? 11.103 6.547 -16.139 1.00 89.81 107 VAL A O 1
ATOM 876 N N . VAL A 1 108 ? 11.866 4.428 -15.977 1.00 89.69 108 VAL A N 1
ATOM 877 C CA . VAL A 1 108 ? 11.722 4.343 -14.522 1.00 89.69 108 VAL A CA 1
ATOM 878 C C . VAL A 1 108 ? 12.652 5.339 -13.833 1.00 89.69 108 VAL A C 1
ATOM 880 O O . VAL A 1 108 ? 12.203 6.130 -13.000 1.00 89.69 108 VAL A O 1
ATOM 883 N N . ARG A 1 109 ? 13.932 5.376 -14.222 1.00 88.12 109 ARG A N 1
ATOM 884 C CA . ARG A 1 109 ? 14.946 6.216 -13.571 1.00 88.12 109 ARG A CA 1
ATOM 885 C C . ARG A 1 109 ? 14.660 7.712 -13.685 1.00 88.12 109 ARG A C 1
ATOM 887 O O . ARG A 1 109 ? 14.938 8.444 -12.732 1.00 88.12 109 ARG A O 1
ATOM 894 N N . ASN A 1 110 ? 14.112 8.151 -14.818 1.00 89.00 110 ASN A N 1
ATOM 895 C CA . ASN A 1 110 ? 13.787 9.555 -15.078 1.00 89.00 110 ASN A CA 1
ATOM 896 C C . ASN A 1 110 ? 12.385 9.960 -14.617 1.00 89.00 110 ASN A C 1
ATOM 898 O O . ASN A 1 110 ? 11.939 11.076 -14.917 1.00 89.00 110 ASN A O 1
ATOM 902 N N . THR A 1 111 ? 11.657 9.076 -13.936 1.00 89.12 111 THR A N 1
ATOM 903 C CA . THR A 1 111 ? 10.339 9.404 -13.394 1.00 89.12 111 THR A CA 1
ATOM 904 C C . THR A 1 111 ? 10.471 10.295 -12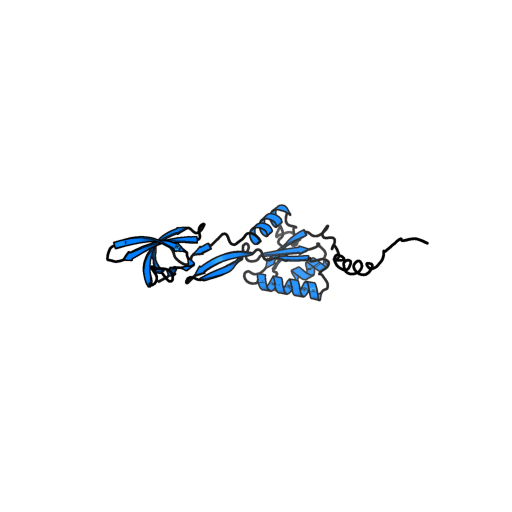.153 1.00 89.12 111 THR A C 1
ATOM 906 O O . THR A 1 111 ? 11.310 10.035 -11.290 1.00 89.12 111 THR A O 1
ATOM 909 N N . PRO A 1 112 ? 9.671 11.373 -12.020 1.00 90.38 112 PRO A N 1
ATOM 910 C CA . PRO A 1 112 ? 9.766 12.263 -10.870 1.00 90.38 112 PRO A CA 1
ATOM 911 C C . PRO A 1 112 ? 9.547 11.521 -9.549 1.00 90.38 112 PRO A C 1
ATOM 913 O O . PRO A 1 112 ? 8.652 10.685 -9.454 1.00 90.38 112 PRO A O 1
ATOM 916 N N . ALA A 1 113 ? 10.317 11.905 -8.528 1.00 87.94 113 ALA A N 1
ATOM 917 C CA . ALA A 1 113 ? 10.343 11.312 -7.187 1.00 87.94 113 ALA A CA 1
ATOM 918 C C . ALA A 1 113 ? 10.921 9.883 -7.078 1.00 87.94 113 ALA A C 1
ATOM 920 O O . ALA A 1 113 ? 10.935 9.330 -5.976 1.00 87.94 113 ALA A O 1
ATOM 921 N N . VAL A 1 114 ? 11.470 9.335 -8.169 1.00 90.38 114 VAL A N 1
ATOM 922 C CA . VAL A 1 114 ? 12.311 8.128 -8.155 1.00 90.38 114 VAL A CA 1
ATOM 923 C C . VAL A 1 114 ? 13.756 8.509 -7.827 1.00 90.38 114 VAL A C 1
ATOM 925 O O . VAL A 1 114 ? 14.366 9.345 -8.500 1.00 90.38 114 VAL A O 1
ATOM 928 N N . THR A 1 115 ? 14.329 7.892 -6.794 1.00 85.69 115 THR A N 1
ATOM 929 C CA . THR A 1 115 ? 15.738 8.096 -6.421 1.00 85.69 115 THR A CA 1
ATOM 930 C C . THR A 1 115 ? 16.664 7.155 -7.181 1.00 85.69 115 THR A C 1
ATOM 932 O O . THR A 1 115 ? 17.791 7.544 -7.483 1.00 85.69 115 THR A O 1
ATOM 935 N N . GLY A 1 116 ? 16.184 5.967 -7.552 1.00 85.44 116 GLY A N 1
ATOM 936 C CA . GLY A 1 116 ? 16.922 4.976 -8.329 1.00 85.44 116 GLY A CA 1
ATOM 937 C C . GLY A 1 116 ? 16.336 3.577 -8.166 1.00 85.44 116 GLY A C 1
ATOM 938 O O . GLY A 1 116 ? 15.314 3.394 -7.511 1.00 85.44 116 GLY A O 1
ATOM 939 N N . PHE A 1 117 ? 16.997 2.588 -8.757 1.00 86.44 117 PHE A N 1
ATOM 940 C CA . PHE A 1 117 ? 16.727 1.185 -8.459 1.00 86.44 117 PHE A CA 1
ATOM 941 C C . PHE A 1 117 ? 17.460 0.770 -7.186 1.00 86.44 117 PHE A C 1
ATOM 943 O O . PHE A 1 117 ? 18.555 1.270 -6.915 1.00 86.44 117 PHE A O 1
ATOM 950 N N . ALA A 1 118 ? 16.869 -0.147 -6.423 1.00 78.12 118 ALA A N 1
ATOM 951 C CA . ALA A 1 118 ? 17.614 -0.828 -5.378 1.00 78.12 118 ALA A CA 1
ATOM 952 C C . ALA A 1 118 ? 18.694 -1.699 -6.036 1.00 78.12 118 ALA A C 1
ATOM 954 O O . ALA A 1 118 ? 18.423 -2.445 -6.978 1.00 78.12 118 ALA A O 1
ATOM 955 N N . ALA A 1 119 ? 19.919 -1.563 -5.546 1.00 67.25 119 ALA A N 1
ATOM 956 C CA . ALA A 1 119 ? 21.061 -2.351 -5.971 1.00 67.25 119 ALA A CA 1
ATOM 957 C C . ALA A 1 119 ? 21.697 -2.979 -4.730 1.00 67.25 119 ALA A C 1
ATOM 959 O O . ALA A 1 119 ? 21.784 -2.329 -3.686 1.00 67.25 119 ALA A O 1
ATOM 960 N N . GLU A 1 120 ? 22.175 -4.215 -4.852 1.00 62.09 120 GLU A N 1
ATOM 961 C CA . GLU A 1 120 ? 22.858 -4.928 -3.762 1.00 62.09 120 GLU A CA 1
ATOM 962 C C . GLU A 1 120 ? 24.149 -4.235 -3.303 1.00 62.09 120 GLU A C 1
ATOM 964 O O . GLU A 1 120 ? 24.571 -4.392 -2.161 1.00 62.09 120 GLU A O 1
ATOM 969 N N . ASN A 1 121 ? 24.786 -3.457 -4.186 1.00 59.16 121 ASN A N 1
ATOM 970 C CA . ASN A 1 121 ? 26.034 -2.760 -3.900 1.00 59.16 121 ASN A CA 1
ATOM 971 C C . ASN A 1 121 ? 25.933 -1.278 -4.288 1.00 59.16 121 ASN A C 1
ATOM 973 O O . ASN A 1 121 ? 25.863 -0.983 -5.482 1.00 59.16 121 ASN A O 1
ATOM 977 N N . PRO A 1 122 ? 26.001 -0.337 -3.329 1.00 57.81 122 PRO A N 1
ATOM 978 C CA . PRO A 1 122 ? 25.943 1.097 -3.624 1.00 57.81 122 PRO A CA 1
ATOM 979 C C . PRO A 1 122 ? 27.160 1.623 -4.414 1.00 57.81 122 PRO A C 1
ATOM 981 O O . PRO A 1 122 ? 27.061 2.676 -5.039 1.00 57.81 122 PRO A O 1
ATOM 984 N N . ASP A 1 123 ? 28.284 0.892 -4.427 1.00 58.09 123 ASP A N 1
ATOM 985 C CA . ASP A 1 123 ? 29.527 1.277 -5.121 1.00 58.09 123 ASP A CA 1
ATOM 986 C C . ASP A 1 123 ? 29.597 0.840 -6.595 1.00 58.09 123 ASP A C 1
ATOM 988 O O . ASP A 1 123 ? 30.353 1.407 -7.390 1.00 58.09 123 ASP A O 1
ATOM 992 N N . LYS A 1 124 ? 28.817 -0.171 -6.997 1.00 53.00 124 LYS A N 1
ATOM 993 C CA . LYS A 1 124 ? 28.688 -0.549 -8.409 1.00 53.00 124 LYS A CA 1
ATOM 994 C C . LYS A 1 124 ? 27.522 0.237 -8.987 1.00 53.00 124 LYS A C 1
ATOM 996 O O . LYS A 1 124 ? 26.475 0.321 -8.358 1.00 53.00 124 LYS A O 1
ATOM 1001 N N . LYS A 1 125 ? 27.722 0.826 -10.178 1.00 55.03 125 LYS A N 1
ATOM 1002 C CA . LYS A 1 125 ? 26.676 1.493 -10.980 1.00 55.03 125 LYS A CA 1
ATOM 1003 C C . LYS A 1 125 ? 25.340 0.800 -10.726 1.00 55.03 125 LYS A C 1
ATOM 1005 O O . LYS A 1 125 ? 25.299 -0.402 -10.947 1.00 55.03 125 LYS A O 1
ATOM 1010 N N . ALA A 1 126 ? 24.342 1.548 -10.245 1.00 60.88 126 ALA A N 1
ATOM 1011 C CA . ALA A 1 126 ? 23.033 1.088 -9.775 1.00 60.88 126 ALA A CA 1
ATOM 1012 C C . ALA A 1 126 ? 22.303 0.210 -10.807 1.00 60.88 126 ALA A C 1
ATOM 1014 O O . ALA A 1 126 ? 21.381 0.656 -11.494 1.00 60.88 126 ALA A O 1
ATOM 1015 N N . GLN A 1 127 ? 22.775 -1.024 -10.952 1.00 66.75 127 GLN A N 1
ATOM 1016 C CA . GLN A 1 127 ? 22.180 -2.035 -11.789 1.00 66.75 127 GLN A CA 1
ATOM 1017 C C . GLN A 1 127 ? 21.021 -2.613 -10.985 1.00 66.75 127 GLN A C 1
ATOM 1019 O O . GLN A 1 127 ? 21.229 -3.044 -9.847 1.00 66.75 127 GLN A O 1
ATOM 1024 N N . PRO A 1 128 ? 19.803 -2.555 -11.532 1.00 72.00 128 PRO A N 1
ATOM 1025 C CA . PRO A 1 128 ? 18.634 -3.119 -10.881 1.00 72.00 128 PRO A CA 1
ATOM 1026 C C . PRO A 1 128 ? 18.861 -4.607 -10.633 1.00 72.00 128 PRO A C 1
ATOM 1028 O O . PRO A 1 128 ? 19.217 -5.351 -11.543 1.00 72.00 128 PRO A O 1
ATOM 1031 N N . THR A 1 129 ? 18.699 -5.021 -9.383 1.00 77.25 129 THR A N 1
ATOM 1032 C CA . THR A 1 129 ? 18.756 -6.435 -9.014 1.00 77.25 129 THR A CA 1
ATOM 1033 C C . THR A 1 129 ? 17.333 -6.995 -9.055 1.00 77.25 129 THR A C 1
ATOM 1035 O O . THR A 1 129 ? 16.454 -6.386 -8.431 1.00 77.25 129 THR A O 1
ATOM 1038 N N . PRO A 1 130 ? 17.076 -8.080 -9.808 1.00 84.50 130 PRO A N 1
ATOM 1039 C CA . PRO A 1 130 ? 15.772 -8.726 -9.796 1.00 84.50 130 PRO A CA 1
ATOM 1040 C C . PRO A 1 130 ? 15.515 -9.332 -8.415 1.00 84.50 130 PRO A C 1
ATOM 1042 O O . PRO A 1 130 ? 16.436 -9.809 -7.752 1.00 84.50 130 PRO A O 1
ATOM 1045 N N . LEU A 1 131 ? 14.265 -9.287 -7.970 1.00 82.25 131 LEU A N 1
ATOM 1046 C CA . LEU A 1 131 ? 13.842 -9.933 -6.737 1.00 82.25 131 LEU A CA 1
ATOM 1047 C C . LEU A 1 131 ? 13.572 -11.411 -6.965 1.00 82.25 131 LEU A C 1
ATOM 1049 O O . LEU A 1 131 ? 13.001 -11.801 -7.983 1.00 82.25 131 LEU A O 1
ATOM 1053 N N . ASP A 1 132 ? 13.899 -12.212 -5.954 1.00 83.19 132 ASP A N 1
ATOM 1054 C CA . ASP A 1 132 ? 13.556 -13.623 -5.948 1.00 83.19 132 ASP A CA 1
ATOM 1055 C C . ASP A 1 132 ? 12.029 -13.800 -6.047 1.00 83.19 132 ASP A C 1
ATOM 1057 O O . ASP A 1 132 ? 11.286 -13.221 -5.240 1.00 83.19 132 ASP A O 1
ATOM 1061 N N . PRO A 1 133 ? 11.529 -14.654 -6.961 1.00 83.25 133 PRO A N 1
ATOM 1062 C CA . PRO A 1 133 ? 10.092 -14.882 -7.128 1.00 83.25 133 PRO A CA 1
ATOM 1063 C C . PRO A 1 133 ? 9.396 -15.281 -5.820 1.00 83.25 133 PRO A C 1
ATOM 1065 O O . PRO A 1 133 ? 8.299 -14.823 -5.519 1.00 83.25 133 PRO A O 1
ATOM 1068 N N . THR A 1 134 ? 10.081 -16.062 -4.977 1.00 82.62 134 THR A N 1
ATOM 1069 C CA . THR A 1 134 ? 9.544 -16.495 -3.677 1.00 82.62 134 THR A CA 1
ATOM 1070 C C . THR A 1 134 ? 9.364 -15.358 -2.669 1.00 82.62 134 THR A C 1
ATOM 1072 O O . THR A 1 134 ? 8.530 -15.468 -1.767 1.00 82.62 134 THR A O 1
ATOM 1075 N N . GLU A 1 135 ? 10.138 -14.275 -2.772 1.00 81.75 135 GLU A N 1
ATOM 1076 C CA . GLU A 1 135 ? 9.968 -13.089 -1.930 1.00 81.75 135 GLU A CA 1
ATOM 1077 C C . GLU A 1 135 ? 8.822 -12.220 -2.436 1.00 81.75 135 GLU A C 1
ATOM 1079 O O . GLU A 1 135 ? 8.004 -11.758 -1.638 1.00 81.75 135 GLU A O 1
ATOM 1084 N N . ILE A 1 136 ? 8.713 -12.065 -3.757 1.00 84.31 136 ILE A N 1
ATOM 1085 C CA . ILE A 1 136 ? 7.597 -11.358 -4.387 1.00 84.31 136 ILE A CA 1
ATOM 1086 C C . ILE A 1 136 ? 6.278 -12.025 -4.046 1.00 84.31 136 ILE A C 1
ATOM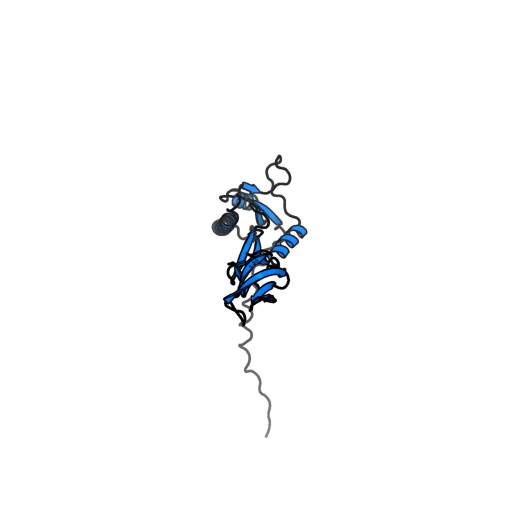 1088 O O . ILE A 1 136 ? 5.374 -11.340 -3.573 1.00 84.31 136 ILE A O 1
ATOM 1092 N N . ASP A 1 137 ? 6.186 -13.346 -4.182 1.00 85.25 137 ASP A N 1
ATOM 1093 C CA . ASP A 1 137 ? 4.973 -14.083 -3.838 1.00 85.25 137 ASP A CA 1
ATOM 1094 C C . ASP A 1 137 ? 4.572 -13.843 -2.382 1.00 85.25 137 ASP A C 1
ATOM 1096 O O . ASP A 1 137 ? 3.395 -13.651 -2.086 1.00 85.25 137 ASP A O 1
ATOM 1100 N N . LYS A 1 138 ? 5.528 -13.786 -1.447 1.00 83.75 138 LYS A N 1
ATOM 1101 C CA . LYS A 1 138 ? 5.228 -13.456 -0.043 1.00 83.75 138 LYS A CA 1
ATOM 1102 C C . LYS A 1 138 ? 4.675 -12.040 0.101 1.00 83.75 138 LYS A C 1
ATOM 1104 O O . LYS A 1 138 ? 3.699 -11.850 0.825 1.00 83.75 138 LYS A O 1
ATOM 1109 N N . ILE A 1 139 ? 5.279 -11.059 -0.571 1.00 83.38 139 ILE A N 1
ATOM 1110 C CA . ILE A 1 139 ? 4.852 -9.656 -0.500 1.00 83.38 139 ILE A CA 1
ATOM 1111 C C . ILE A 1 139 ? 3.469 -9.480 -1.144 1.00 83.38 139 ILE A C 1
ATOM 1113 O O . ILE A 1 139 ? 2.600 -8.849 -0.543 1.00 83.38 139 ILE A O 1
ATOM 1117 N N . LEU A 1 140 ? 3.241 -10.064 -2.325 1.00 83.00 140 LEU A N 1
ATOM 1118 C CA . LEU A 1 140 ? 1.956 -10.048 -3.030 1.00 83.00 140 LEU A CA 1
ATOM 1119 C C . LEU A 1 140 ? 0.862 -10.722 -2.193 1.00 83.00 140 LEU A C 1
ATOM 1121 O O . LEU A 1 140 ? -0.164 -10.096 -1.927 1.00 83.00 140 LEU A O 1
ATOM 1125 N N . ASN A 1 141 ? 1.113 -11.927 -1.671 1.00 84.31 141 ASN A N 1
ATOM 1126 C CA . ASN A 1 141 ? 0.166 -12.622 -0.792 1.00 84.31 141 ASN A CA 1
ATOM 1127 C C . ASN A 1 141 ? -0.166 -11.787 0.455 1.00 84.31 141 ASN A C 1
ATOM 1129 O O . ASN A 1 141 ? -1.332 -11.653 0.826 1.00 84.31 141 ASN A O 1
ATOM 1133 N N . GLN A 1 142 ? 0.833 -11.158 1.084 1.00 77.81 142 GLN A N 1
ATOM 1134 C CA . GLN A 1 142 ? 0.614 -10.296 2.250 1.00 77.81 142 GLN A CA 1
ATOM 1135 C C . GLN A 1 142 ? -0.257 -9.065 1.939 1.00 77.81 142 GLN A C 1
ATOM 1137 O O . GLN A 1 142 ? -0.966 -8.585 2.828 1.00 77.81 142 GLN A O 1
ATOM 1142 N N . MET A 1 143 ? -0.229 -8.563 0.701 1.00 79.50 143 MET A N 1
ATOM 1143 C CA . MET A 1 143 ? -1.109 -7.482 0.247 1.00 79.50 143 MET A CA 1
ATOM 1144 C C . MET A 1 143 ? -2.537 -7.955 -0.048 1.00 79.50 143 MET A C 1
ATOM 1146 O O . MET A 1 143 ? -3.485 -7.218 0.231 1.00 79.50 143 MET A O 1
ATOM 1150 N N . GLU A 1 144 ? -2.696 -9.156 -0.608 1.00 71.25 144 GLU A N 1
ATOM 1151 C CA . GLU A 1 144 ? -4.002 -9.731 -0.960 1.00 71.25 144 GLU A CA 1
ATOM 1152 C C . GLU A 1 144 ? -4.767 -10.290 0.242 1.00 71.25 144 GLU A C 1
ATOM 1154 O O . GLU A 1 144 ? -6.002 -10.364 0.231 1.00 71.25 144 GLU A O 1
ATOM 1159 N N . HIS A 1 145 ? -4.060 -10.673 1.305 1.00 68.62 145 HIS A N 1
ATOM 1160 C CA . HIS A 1 145 ? -4.708 -11.117 2.527 1.00 68.62 145 HIS A CA 1
ATOM 1161 C C . HIS A 1 145 ? -5.620 -10.022 3.098 1.00 68.62 145 HIS A C 1
ATOM 1163 O O . HIS A 1 145 ? -5.262 -8.846 3.198 1.00 68.62 145 HIS A O 1
ATOM 1169 N N . LYS A 1 146 ? -6.833 -10.438 3.490 1.00 59.66 146 LYS A N 1
ATOM 1170 C CA . LYS A 1 146 ? -7.826 -9.569 4.132 1.00 59.66 146 LYS A CA 1
ATOM 1171 C C . LYS A 1 146 ? -7.193 -8.824 5.314 1.00 59.66 146 LYS A C 1
ATOM 1173 O O . LYS A 1 146 ? -6.302 -9.377 5.954 1.00 59.66 146 LYS A O 1
ATOM 1178 N N . PRO A 1 147 ? -7.666 -7.605 5.632 1.00 61.12 147 PRO A N 1
ATOM 1179 C CA . PRO A 1 147 ? -7.167 -6.823 6.758 1.00 61.12 147 PRO A CA 1
ATOM 1180 C C . PRO A 1 147 ? -7.305 -7.608 8.071 1.00 61.12 147 PRO A C 1
ATOM 1182 O O . PRO A 1 147 ? -8.357 -7.589 8.705 1.00 61.12 147 PRO A O 1
ATOM 1185 N N . THR A 1 148 ? -6.252 -8.324 8.466 1.00 57.00 148 THR A N 1
ATOM 1186 C CA . THR A 1 148 ? -6.219 -9.103 9.714 1.00 57.00 148 THR A CA 1
ATOM 1187 C C . THR A 1 148 ? -5.966 -8.195 10.913 1.00 57.00 148 THR A C 1
ATOM 1189 O O . THR A 1 148 ? -6.358 -8.510 12.030 1.00 57.00 148 THR A O 1
ATOM 1192 N N . GLN A 1 149 ? -5.331 -7.041 10.698 1.00 62.19 149 GLN A N 1
ATOM 1193 C CA . GLN A 1 149 ? -5.031 -6.100 11.770 1.00 62.19 149 GLN A CA 1
ATOM 1194 C C . GLN A 1 149 ? -6.178 -5.094 11.910 1.00 62.19 149 GLN A C 1
ATOM 1196 O O . GLN A 1 149 ? -6.333 -4.177 11.098 1.00 62.19 149 GLN A O 1
ATOM 1201 N N . ILE A 1 150 ? -7.000 -5.299 12.944 1.00 66.94 150 ILE A N 1
ATOM 1202 C CA . ILE A 1 150 ? -7.971 -4.310 13.412 1.00 66.94 150 ILE A CA 1
ATOM 1203 C C . ILE A 1 150 ? -7.242 -3.369 14.368 1.00 66.94 150 ILE A C 1
ATOM 1205 O O . ILE A 1 150 ? -6.875 -3.760 15.478 1.00 66.94 150 ILE A O 1
ATOM 1209 N N . LYS A 1 151 ? -7.035 -2.123 13.945 1.00 67.44 151 LYS A N 1
ATOM 1210 C CA . LYS A 1 151 ? -6.496 -1.081 14.816 1.00 67.44 151 LYS A CA 1
ATOM 1211 C C . LYS A 1 151 ? -7.654 -0.417 15.554 1.00 67.44 151 LYS A C 1
ATOM 1213 O O . LYS A 1 151 ? -8.520 0.205 14.941 1.00 67.44 151 LYS A O 1
ATOM 1218 N N . VAL A 1 152 ? -7.685 -0.580 16.870 1.00 74.12 152 VAL A N 1
ATOM 1219 C CA . VAL A 1 152 ? -8.747 -0.043 17.728 1.00 74.12 152 VAL A CA 1
ATOM 1220 C C . VAL A 1 152 ? -8.307 1.315 18.282 1.00 74.12 152 VAL A C 1
ATOM 1222 O O . VAL A 1 152 ? -7.191 1.446 18.779 1.00 74.12 152 VAL A O 1
ATOM 1225 N N . GLY A 1 153 ? -9.161 2.339 18.181 1.00 73.88 153 GLY A N 1
ATOM 1226 C CA . GLY A 1 153 ? -8.860 3.710 18.630 1.00 73.88 153 GLY A CA 1
ATOM 1227 C C . GLY A 1 153 ? -8.949 3.962 20.147 1.00 73.88 153 GLY A C 1
ATOM 1228 O O . GLY A 1 153 ? -8.888 5.115 20.580 1.00 73.88 153 GLY A O 1
ATOM 1229 N N . PHE A 1 154 ? -9.126 2.918 20.957 1.00 77.88 154 PHE A N 1
ATOM 1230 C CA . PHE A 1 154 ? -9.252 2.983 22.414 1.00 77.88 154 PHE A CA 1
ATOM 1231 C C . PHE A 1 154 ? -8.479 1.839 23.075 1.00 77.88 154 PHE A C 1
ATOM 1233 O O . PHE A 1 154 ? -8.293 0.776 22.486 1.00 77.88 154 PHE A O 1
ATOM 1240 N N . GLU A 1 155 ? -8.032 2.074 24.305 1.00 84.69 155 GLU A N 1
ATOM 1241 C CA . GLU A 1 155 ? -7.207 1.143 25.079 1.00 84.69 155 GLU A CA 1
ATOM 1242 C C . GLU A 1 155 ? -7.951 0.630 26.317 1.00 84.69 155 GLU A C 1
ATOM 1244 O O . GLU A 1 155 ? -8.956 1.204 26.748 1.00 84.69 155 GLU A O 1
ATOM 1249 N N . VAL A 1 156 ? -7.441 -0.450 26.915 1.00 90.12 156 VAL A N 1
ATOM 1250 C CA . VAL A 1 156 ? -7.934 -0.956 28.203 1.00 90.12 156 VAL A CA 1
ATOM 1251 C C . VAL A 1 156 ? -7.853 0.153 29.256 1.00 90.12 156 VAL A C 1
ATOM 1253 O O . VAL A 1 156 ? -6.842 0.838 29.383 1.00 90.12 156 VAL A O 1
ATOM 1256 N N . GLY A 1 157 ? -8.942 0.354 29.993 1.00 88.06 157 GLY A N 1
ATOM 1257 C CA . GLY A 1 157 ? -9.105 1.418 30.981 1.00 88.06 157 GLY A CA 1
ATOM 1258 C C . GLY A 1 157 ? -9.655 2.736 30.428 1.00 88.06 157 GLY A C 1
ATOM 1259 O O . GLY A 1 157 ? -9.943 3.633 31.215 1.00 88.06 157 GLY A O 1
ATOM 1260 N N . ASN A 1 158 ? -9.831 2.891 29.108 1.00 88.62 158 ASN A N 1
ATOM 1261 C CA . ASN A 1 158 ? -10.520 4.066 28.560 1.00 88.62 158 ASN A CA 1
ATOM 1262 C C . ASN A 1 158 ? -12.022 4.012 28.878 1.00 88.62 158 ASN A C 1
ATOM 1264 O O . ASN A 1 158 ? -12.634 2.942 28.842 1.00 88.62 158 ASN A O 1
ATOM 1268 N N . ALA A 1 159 ? -12.610 5.181 29.141 1.00 89.75 159 ALA A N 1
ATOM 1269 C CA . ALA A 1 159 ? -14.054 5.338 29.217 1.00 89.75 159 ALA A CA 1
ATOM 1270 C C . ALA A 1 159 ? -14.642 5.316 27.800 1.00 89.75 159 ALA A C 1
ATOM 1272 O O . ALA A 1 159 ? -14.186 6.033 26.904 1.00 89.75 159 ALA A O 1
ATOM 1273 N N . VAL A 1 160 ? -15.650 4.478 27.599 1.00 89.62 160 VAL A N 1
ATOM 1274 C CA . VAL A 1 160 ? -16.375 4.333 26.339 1.00 89.62 160 VAL A CA 1
ATOM 1275 C C . VAL A 1 160 ? -17.870 4.461 26.593 1.00 89.62 160 VAL A C 1
ATOM 1277 O O . VAL A 1 160 ? -18.385 4.058 27.640 1.00 89.62 160 VAL A O 1
ATOM 1280 N N . ARG A 1 161 ? -18.578 5.036 25.628 1.00 90.00 161 ARG A N 1
ATOM 1281 C CA . ARG A 1 161 ? -20.035 5.091 25.583 1.00 90.00 161 ARG A CA 1
ATOM 1282 C C . ARG A 1 161 ? -20.543 4.027 24.626 1.00 90.00 161 ARG A C 1
ATOM 1284 O O . ARG A 1 161 ? -20.007 3.864 23.534 1.00 90.00 161 ARG A O 1
ATOM 1291 N N . VAL A 1 162 ? -21.600 3.332 25.015 1.00 90.12 162 VAL A N 1
ATOM 1292 C CA . VAL A 1 162 ? -22.293 2.399 24.127 1.00 90.12 162 VAL A CA 1
ATOM 1293 C C . VAL A 1 162 ? -23.232 3.180 23.210 1.00 90.12 162 VAL A C 1
ATOM 1295 O O . VAL A 1 162 ? -24.087 3.929 23.680 1.00 90.12 162 VAL A O 1
ATOM 1298 N N . THR A 1 163 ? -23.092 3.007 21.901 1.00 88.00 163 THR A N 1
ATOM 1299 C CA . THR A 1 163 ? -23.868 3.738 20.884 1.00 88.00 163 THR A CA 1
ATOM 1300 C C . THR A 1 163 ? -25.077 2.956 20.376 1.00 88.00 163 THR A C 1
ATOM 1302 O O . THR A 1 163 ? -26.004 3.542 19.824 1.00 88.00 163 THR A O 1
ATOM 1305 N N . SER A 1 164 ? -25.091 1.631 20.551 1.00 81.06 164 SER A N 1
ATOM 1306 C CA . SER A 1 164 ? -26.114 0.750 19.983 1.00 81.06 164 SER A CA 1
ATOM 1307 C C . SER A 1 164 ? -26.427 -0.435 20.896 1.00 81.06 164 SER A C 1
ATOM 1309 O O . SER A 1 164 ? -25.560 -0.950 21.594 1.00 81.06 164 SER A O 1
ATOM 1311 N N . GLY A 1 165 ? -27.665 -0.928 20.813 1.00 83.06 165 GLY A N 1
ATOM 1312 C CA . GLY A 1 165 ? -28.149 -2.083 21.569 1.00 83.06 165 GLY A CA 1
ATOM 1313 C C . GLY A 1 165 ? -28.947 -1.693 22.818 1.00 83.06 165 GLY A C 1
ATOM 1314 O O . GLY A 1 165 ? -29.189 -0.515 23.056 1.00 83.06 165 GLY A O 1
ATOM 1315 N N . PRO A 1 166 ? -29.371 -2.673 23.635 1.00 84.81 166 PRO A N 1
ATOM 1316 C CA . PRO A 1 166 ? -30.205 -2.428 24.819 1.00 84.81 166 PRO A CA 1
ATOM 1317 C C . PRO A 1 166 ? -29.487 -1.638 25.925 1.00 84.81 166 PRO A C 1
ATOM 1319 O O . PRO A 1 166 ? -30.121 -1.204 26.882 1.00 84.81 166 PRO A O 1
ATOM 1322 N N . PHE A 1 167 ? -28.171 -1.465 25.793 1.00 83.75 167 PHE A N 1
ATOM 1323 C CA . PHE A 1 167 ? -27.318 -0.710 26.701 1.00 83.75 167 PHE A CA 1
ATOM 1324 C C . PHE A 1 167 ? -26.819 0.595 26.068 1.00 83.75 167 PHE A C 1
ATOM 1326 O O . PHE A 1 167 ? -25.803 1.117 26.514 1.00 83.75 167 PHE A O 1
ATOM 1333 N N . SER A 1 168 ? -27.488 1.115 25.032 1.00 84.56 168 SER A N 1
ATOM 1334 C CA . SER A 1 168 ? -27.152 2.421 24.456 1.00 84.56 168 SER A CA 1
ATOM 1335 C C . SER A 1 168 ? -27.169 3.524 25.521 1.00 84.56 168 SER A C 1
ATOM 1337 O O . SER A 1 168 ? -27.916 3.444 26.495 1.00 84.56 168 SER A O 1
ATOM 1339 N N . ASP A 1 169 ? -26.329 4.541 25.339 1.00 87.31 169 ASP A N 1
ATOM 1340 C CA . ASP A 1 169 ? -26.133 5.697 26.230 1.00 87.31 169 ASP A CA 1
ATOM 1341 C C . ASP A 1 169 ? -25.478 5.399 27.587 1.00 87.31 169 ASP A C 1
ATOM 1343 O O . ASP A 1 169 ? -25.098 6.329 28.305 1.00 87.31 169 ASP A O 1
ATOM 1347 N N . PHE A 1 170 ? -25.257 4.129 27.931 1.00 88.81 170 PHE A N 1
ATOM 1348 C CA . PHE A 1 170 ? -24.468 3.787 29.106 1.00 88.81 170 PHE A CA 1
ATOM 1349 C C . PHE A 1 170 ? -22.976 4.043 28.874 1.00 88.81 170 PHE A C 1
ATOM 1351 O O . PHE A 1 170 ? -22.437 3.852 27.780 1.00 88.81 170 PHE A O 1
ATOM 1358 N N . ILE A 1 171 ? -22.307 4.469 29.944 1.00 89.19 171 ILE A N 1
ATOM 1359 C CA . ILE A 1 171 ? -20.867 4.715 29.979 1.00 89.19 171 ILE A CA 1
ATOM 1360 C C . ILE A 1 171 ? -20.221 3.618 30.821 1.00 89.19 171 ILE A C 1
ATOM 1362 O O . ILE A 1 171 ? -20.727 3.244 31.885 1.00 89.19 171 ILE A O 1
ATOM 1366 N N . GLY A 1 172 ? -19.099 3.102 30.337 1.00 90.75 172 GLY A N 1
ATOM 1367 C CA . GLY A 1 172 ? -18.321 2.089 31.028 1.00 90.75 172 GLY A CA 1
ATOM 1368 C C . GLY A 1 172 ? -16.840 2.185 30.704 1.00 90.75 172 GLY A C 1
ATOM 1369 O O . GLY A 1 172 ? -16.430 2.941 29.826 1.00 90.75 172 GLY A O 1
ATOM 1370 N N . ASN A 1 173 ? -16.037 1.402 31.413 1.00 92.38 173 ASN A N 1
ATOM 1371 C CA . ASN A 1 173 ? -14.595 1.335 31.196 1.00 92.38 173 ASN A CA 1
ATOM 1372 C C . ASN A 1 173 ? -14.234 0.053 30.451 1.00 92.38 173 ASN A C 1
ATOM 1374 O O . ASN A 1 173 ? -14.772 -1.015 30.744 1.00 92.38 173 ASN A O 1
ATOM 1378 N N . VAL A 1 174 ? -13.308 0.137 29.500 1.00 92.56 174 VAL A N 1
ATOM 1379 C CA . VAL A 1 174 ? -12.823 -1.042 28.771 1.00 92.56 174 VAL A CA 1
ATOM 1380 C C . VAL A 1 174 ? -12.006 -1.932 29.710 1.00 92.56 174 VAL A C 1
ATOM 1382 O O . VAL A 1 174 ? -10.994 -1.495 30.248 1.00 92.56 174 VAL A O 1
ATOM 1385 N N . GLU A 1 175 ? -12.409 -3.187 29.883 1.00 91.62 175 GLU A N 1
ATOM 1386 C CA . GLU A 1 175 ? -11.687 -4.184 30.684 1.00 91.62 175 GLU A CA 1
ATOM 1387 C C . GLU A 1 175 ? -10.700 -4.985 29.825 1.00 91.62 175 GLU A C 1
ATOM 1389 O O . GLU A 1 175 ? -9.560 -5.216 30.220 1.00 91.62 175 GLU A O 1
ATOM 1394 N N . SER A 1 176 ? -11.124 -5.419 28.635 1.00 88.81 176 SER A N 1
ATOM 1395 C CA . SER A 1 176 ? -10.264 -6.150 27.698 1.00 88.81 176 SER A CA 1
ATOM 1396 C C . SER A 1 176 ? -10.727 -5.978 26.253 1.00 88.81 176 SER A C 1
ATOM 1398 O O . SER A 1 176 ? -11.899 -5.717 25.984 1.00 88.81 176 SER A O 1
ATOM 1400 N N . ILE A 1 177 ? -9.792 -6.113 25.314 1.00 88.44 177 ILE A N 1
ATOM 1401 C CA . ILE A 1 177 ? -10.012 -5.937 23.875 1.00 88.44 177 ILE A CA 1
ATOM 1402 C C . ILE A 1 177 ? -9.592 -7.232 23.183 1.00 88.44 177 ILE A C 1
ATOM 1404 O O . ILE A 1 177 ? -8.458 -7.679 23.341 1.00 88.44 177 ILE A O 1
ATOM 1408 N N . ASN A 1 178 ? -10.495 -7.830 22.409 1.00 86.06 178 ASN A N 1
ATOM 1409 C CA . ASN A 1 178 ? -10.218 -8.988 21.568 1.00 86.06 178 ASN A CA 1
ATOM 1410 C C . ASN A 1 178 ? -10.248 -8.570 20.092 1.00 86.06 178 ASN A C 1
ATOM 1412 O O . ASN A 1 178 ? -11.304 -8.535 19.456 1.00 86.06 178 ASN A O 1
ATOM 1416 N N . THR A 1 179 ? -9.072 -8.247 19.552 1.00 80.75 179 THR A N 1
ATOM 1417 C CA . THR A 1 179 ? -8.902 -7.812 18.158 1.00 80.75 179 THR A CA 1
ATOM 1418 C C . THR A 1 179 ? -9.207 -8.911 17.146 1.00 80.75 179 THR A C 1
ATOM 1420 O O . THR A 1 179 ? -9.699 -8.599 16.068 1.00 80.75 179 THR A O 1
ATOM 1423 N N . ASP A 1 180 ? -8.985 -10.181 17.496 1.00 78.25 180 ASP A N 1
ATOM 1424 C CA . ASP A 1 180 ? -9.205 -11.316 16.588 1.00 78.25 180 ASP A CA 1
ATOM 1425 C C . ASP A 1 180 ? -10.696 -11.578 16.352 1.00 78.25 180 ASP A C 1
ATOM 1427 O O . ASP A 1 180 ? -11.116 -11.924 15.247 1.00 78.25 180 ASP A O 1
ATOM 1431 N N . LYS A 1 181 ? -11.513 -11.410 17.400 1.00 80.44 181 LYS A N 1
ATOM 1432 C CA . LYS A 1 181 ? -12.969 -11.616 17.349 1.00 80.44 181 LYS A CA 1
ATOM 1433 C C . LYS A 1 181 ? -13.763 -10.343 17.072 1.00 80.44 181 LYS A C 1
ATOM 1435 O O . LYS A 1 181 ? -14.961 -10.440 16.826 1.00 80.44 181 LYS A O 1
ATOM 1440 N N . GLY A 1 182 ? -13.138 -9.168 17.127 1.00 82.44 182 GLY A N 1
ATOM 1441 C CA . GLY A 1 182 ? -13.854 -7.900 16.976 1.00 82.44 182 GLY A CA 1
ATOM 1442 C C . GLY A 1 182 ? -14.679 -7.498 18.207 1.00 82.44 182 GLY A C 1
ATOM 1443 O O . GLY A 1 182 ? -15.645 -6.753 18.065 1.00 82.44 182 GLY A O 1
ATOM 1444 N N . LEU A 1 183 ? -14.347 -8.029 19.391 1.00 87.56 183 LEU A N 1
ATOM 1445 C CA . LEU A 1 183 ? -15.134 -7.874 20.618 1.00 87.56 183 LEU A CA 1
ATOM 1446 C C . LEU A 1 183 ? -14.369 -7.073 21.675 1.00 87.56 183 LEU A C 1
ATOM 1448 O O . LEU A 1 183 ? -13.165 -7.250 21.858 1.00 87.56 183 LEU A O 1
ATOM 1452 N N . VAL A 1 184 ? -15.083 -6.243 22.425 1.00 90.00 184 VAL A N 1
ATOM 1453 C CA . VAL A 1 184 ? -14.582 -5.519 23.594 1.00 90.00 184 VAL A CA 1
ATOM 1454 C C . VAL A 1 184 ? -15.394 -5.906 24.822 1.00 90.00 184 VAL A C 1
A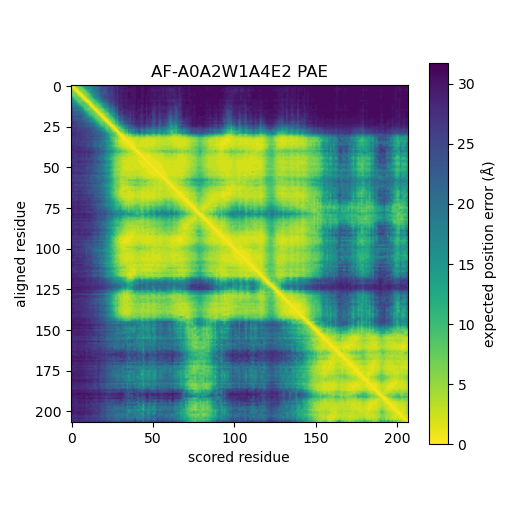TOM 1456 O O . VAL A 1 184 ? -16.622 -5.956 24.774 1.00 90.00 184 VAL A O 1
ATOM 1459 N N . ARG A 1 185 ? -14.714 -6.164 25.939 1.00 92.19 185 ARG A N 1
ATOM 1460 C CA . ARG A 1 185 ? -15.365 -6.308 27.239 1.00 92.19 185 ARG A CA 1
ATOM 1461 C C . ARG A 1 185 ? -15.354 -4.962 27.948 1.00 92.19 185 ARG A C 1
ATOM 1463 O O . ARG A 1 185 ? -14.284 -4.398 28.179 1.00 92.19 185 ARG A O 1
ATOM 1470 N N . VAL A 1 186 ? -16.534 -4.451 28.272 1.00 91.88 186 VAL A N 1
ATOM 1471 C CA . VAL A 1 186 ? -16.735 -3.150 28.918 1.00 91.88 186 VAL A CA 1
ATOM 1472 C C . VAL A 1 186 ? -17.436 -3.361 30.253 1.00 91.88 186 VAL A C 1
ATOM 1474 O O . VAL A 1 186 ? -18.444 -4.061 30.331 1.00 91.88 186 VAL A O 1
ATOM 1477 N N . MET A 1 187 ? -16.914 -2.730 31.298 1.00 91.44 187 MET A N 1
ATOM 1478 C CA . MET A 1 187 ? -17.538 -2.647 32.612 1.00 91.44 187 MET A CA 1
ATOM 1479 C C . MET A 1 187 ? -18.467 -1.441 32.645 1.00 91.44 187 MET A C 1
ATOM 1481 O O . MET A 1 187 ? -18.014 -0.304 32.784 1.00 91.44 187 MET A O 1
ATOM 1485 N N . ILE A 1 188 ? -19.768 -1.683 32.491 1.00 88.62 188 ILE A N 1
ATOM 1486 C CA . ILE A 1 188 ? -20.787 -0.634 32.592 1.00 88.62 188 ILE A CA 1
ATOM 1487 C C . ILE A 1 188 ? -21.166 -0.437 34.052 1.00 88.62 188 ILE A C 1
ATOM 1489 O O . ILE A 1 188 ? -21.481 -1.399 34.755 1.00 88.62 188 ILE A O 1
ATOM 1493 N N . SER A 1 189 ? -21.200 0.820 34.490 1.00 79.94 189 SER A N 1
ATOM 1494 C CA . SER A 1 189 ? -21.745 1.176 35.798 1.00 79.94 189 SER A CA 1
ATOM 1495 C C . SER A 1 189 ? -23.250 1.409 35.681 1.00 79.94 189 SER A C 1
ATOM 1497 O O . SER A 1 189 ? -23.701 2.411 35.125 1.00 79.94 189 SER A O 1
ATOM 1499 N N . MET A 1 190 ? -24.044 0.469 36.195 1.00 78.50 190 MET A N 1
ATOM 1500 C CA . MET A 1 190 ? -25.505 0.558 36.238 1.00 78.50 190 MET A CA 1
ATOM 1501 C C . MET A 1 190 ? -25.994 0.267 37.657 1.00 78.50 190 MET A C 1
ATOM 1503 O O . MET A 1 190 ? -25.594 -0.710 38.285 1.00 78.50 190 MET A O 1
ATOM 1507 N N . PHE A 1 191 ? -26.858 1.132 38.196 1.00 77.75 191 PHE A N 1
ATOM 1508 C CA . PHE A 1 191 ? -27.427 0.980 39.546 1.00 77.75 191 PHE A CA 1
ATOM 1509 C C . PHE A 1 191 ? -26.383 0.857 40.677 1.00 77.75 191 PHE A C 1
ATOM 1511 O O . PHE A 1 191 ? -26.595 0.138 41.654 1.00 77.75 191 PHE A O 1
ATOM 1518 N N . GLY A 1 192 ? -25.240 1.540 40.546 1.00 77.12 192 GLY A N 1
ATOM 1519 C CA . GLY A 1 192 ? -24.152 1.477 41.529 1.00 77.12 192 GLY A CA 1
ATOM 1520 C C . GLY A 1 192 ? -23.412 0.134 41.559 1.00 77.12 192 GLY A C 1
ATOM 1521 O O . GLY A 1 192 ? -22.729 -0.159 42.539 1.00 77.12 192 GLY A O 1
ATOM 1522 N N . ARG A 1 193 ? -23.561 -0.691 40.515 1.00 85.12 193 ARG A N 1
ATOM 1523 C CA . ARG A 1 193 ? -22.837 -1.951 40.316 1.00 85.12 193 ARG A CA 1
ATOM 1524 C C . ARG A 1 193 ? -22.151 -1.936 38.955 1.00 85.12 193 ARG A C 1
ATOM 1526 O O . ARG A 1 193 ? -22.720 -1.455 37.978 1.00 85.12 193 ARG A O 1
ATOM 1533 N N . GLU A 1 194 ? -20.952 -2.496 38.890 1.00 85.25 194 GLU A N 1
ATOM 1534 C CA . GLU A 1 194 ? -20.243 -2.689 37.628 1.00 85.25 194 GLU A CA 1
ATOM 1535 C C . GLU A 1 194 ? -20.615 -4.053 37.044 1.00 85.25 194 GLU A C 1
ATOM 1537 O O . GLU A 1 194 ? -20.503 -5.077 37.722 1.00 85.25 194 GLU A O 1
ATOM 1542 N N . THR A 1 195 ? -21.109 -4.063 35.808 1.00 87.81 195 THR A N 1
ATOM 1543 C CA . THR A 1 195 ? -21.488 -5.287 35.094 1.00 87.81 195 THR A CA 1
ATOM 1544 C C . THR A 1 195 ? -20.610 -5.438 33.852 1.00 87.81 195 THR A C 1
ATOM 1546 O O . THR A 1 195 ? -20.623 -4.534 33.010 1.00 87.81 195 THR A O 1
ATOM 1549 N N . PRO A 1 196 ? -19.860 -6.549 33.711 1.00 91.56 196 PRO A N 1
ATOM 1550 C CA . PRO A 1 196 ? -19.080 -6.811 32.510 1.00 91.56 196 PRO A CA 1
ATOM 1551 C C . PRO A 1 196 ? -20.014 -7.223 31.378 1.00 91.56 196 PRO A C 1
ATOM 1553 O O . PRO A 1 196 ? -20.807 -8.158 31.525 1.00 91.56 196 PRO A O 1
ATOM 1556 N N . ILE A 1 197 ? -19.898 -6.557 30.236 1.00 91.06 197 ILE A N 1
ATOM 1557 C CA . ILE A 1 197 ? -20.603 -6.934 29.014 1.00 91.06 197 ILE A CA 1
ATOM 1558 C C . ILE A 1 197 ? -19.633 -7.022 27.840 1.00 91.06 197 ILE A C 1
ATOM 1560 O O . ILE A 1 197 ? -18.638 -6.302 27.789 1.00 91.06 197 ILE A O 1
ATOM 1564 N N . GLU A 1 198 ? -19.924 -7.905 26.891 1.00 90.94 198 GLU A N 1
ATOM 1565 C CA . GLU A 1 198 ? -19.176 -8.013 25.640 1.00 90.94 198 GLU A CA 1
ATOM 1566 C C . GLU A 1 198 ? -19.956 -7.317 24.523 1.00 90.94 198 GLU A C 1
ATOM 1568 O O . GLU A 1 198 ? -21.127 -7.619 24.294 1.00 90.94 198 GLU A O 1
ATOM 1573 N N . LEU A 1 199 ? -19.307 -6.369 23.851 1.00 88.75 199 LEU A N 1
ATOM 1574 C CA . LEU A 1 199 ? -19.860 -5.581 22.752 1.00 88.75 199 LEU A CA 1
ATOM 1575 C C . LEU A 1 199 ? -18.948 -5.668 21.526 1.00 88.75 199 LEU A C 1
ATOM 1577 O O . LEU A 1 199 ? -17.754 -5.938 21.646 1.00 88.75 199 LEU A O 1
ATOM 1581 N N . ASP A 1 200 ? -19.498 -5.410 20.341 1.00 88.19 200 ASP A N 1
ATOM 1582 C CA . ASP A 1 200 ? -18.689 -5.207 19.131 1.00 88.19 200 ASP A CA 1
ATOM 1583 C C . ASP A 1 200 ? -18.003 -3.829 19.195 1.00 88.19 200 ASP A C 1
ATOM 1585 O O . ASP A 1 200 ? -18.569 -2.865 19.720 1.00 88.19 200 ASP A O 1
ATOM 1589 N N . PHE A 1 201 ? -16.807 -3.704 18.617 1.00 85.88 201 PHE A N 1
ATOM 1590 C CA . PHE A 1 201 ? -16.109 -2.424 18.447 1.00 85.88 201 PHE A CA 1
ATOM 1591 C C . PHE A 1 201 ? -16.949 -1.339 17.750 1.00 85.88 201 PHE A C 1
ATOM 1593 O O . PHE A 1 201 ? -16.714 -0.153 17.968 1.00 85.88 201 PHE A O 1
ATOM 1600 N N . LEU A 1 202 ? -17.922 -1.724 16.920 1.00 83.88 202 LEU A N 1
ATOM 1601 C CA . LEU A 1 202 ? -18.865 -0.805 16.265 1.00 83.88 202 LEU A CA 1
ATOM 1602 C C . LEU A 1 202 ? -19.890 -0.183 17.230 1.00 83.88 202 LEU A C 1
ATOM 1604 O O . LEU A 1 202 ? -20.443 0.875 16.942 1.00 83.88 202 LEU A O 1
ATOM 1608 N N . GLN A 1 203 ? -20.183 -0.853 18.345 1.00 86.06 203 GLN A N 1
ATOM 1609 C CA . GLN A 1 203 ? -21.226 -0.450 19.297 1.00 86.06 203 GLN A CA 1
ATOM 1610 C C . GLN A 1 203 ? -20.689 0.422 20.432 1.00 86.06 203 GLN A C 1
ATOM 1612 O O . GLN A 1 203 ? -21.442 0.775 21.338 1.00 86.06 203 GLN A O 1
ATOM 1617 N N . VAL A 1 204 ? -19.397 0.744 20.405 1.00 86.56 204 VAL A N 1
ATOM 1618 C CA . VAL A 1 204 ? -18.731 1.558 21.416 1.00 86.56 204 VAL A CA 1
ATOM 1619 C C . VAL A 1 204 ? -18.047 2.756 20.771 1.00 86.56 204 VAL A C 1
ATOM 1621 O O . VAL A 1 204 ? -17.477 2.674 19.683 1.00 86.56 204 VAL A O 1
ATOM 1624 N N . GLU A 1 205 ? -18.087 3.880 21.467 1.00 85.25 205 GLU A N 1
ATOM 1625 C CA . GLU A 1 205 ? -17.446 5.127 21.076 1.00 85.25 205 GLU A CA 1
ATOM 1626 C C . GLU A 1 205 ? -16.606 5.647 22.241 1.00 85.25 205 GLU A C 1
ATOM 1628 O O . GLU A 1 205 ? -17.003 5.554 23.403 1.00 85.25 205 GLU A O 1
ATOM 1633 N N . LYS A 1 206 ? -15.413 6.165 21.944 1.00 85.81 206 LYS A N 1
ATOM 1634 C CA . LYS A 1 206 ? -14.518 6.708 22.967 1.00 85.81 206 LYS A CA 1
ATOM 1635 C C . LYS A 1 206 ? -15.088 8.014 23.525 1.00 85.81 206 LYS A C 1
ATOM 1637 O O . LYS A 1 206 ? -15.515 8.871 22.756 1.00 85.81 206 LYS A O 1
ATOM 1642 N N . GLN A 1 207 ? -15.068 8.148 24.852 1.00 78.75 207 GLN A N 1
ATOM 1643 C CA . GLN A 1 207 ? -15.554 9.332 25.565 1.00 78.75 207 GLN A CA 1
ATOM 1644 C C . GLN A 1 207 ? -14.475 10.405 25.732 1.00 78.75 207 GLN A C 1
ATOM 1646 O O . GLN A 1 207 ? -13.274 10.052 25.823 1.00 78.75 207 GLN A O 1
#

Solvent-accessible surface area (backbone atoms only — not comparable to full-atom values): 12174 Å² total; per-residue (Å²): 134,86,82,87,89,81,90,87,85,91,83,89,79,84,85,79,77,76,85,82,73,85,86,70,81,79,72,82,59,89,67,48,42,40,32,47,34,32,32,48,67,94,39,52,72,58,35,47,54,50,48,58,52,44,32,62,75,67,70,34,60,90,42,47,74,46,74,45,68,53,41,32,50,26,34,35,39,51,80,37,40,84,40,81,42,78,42,67,74,45,79,27,41,35,41,35,36,27,35,93,41,76,66,54,51,47,57,56,52,72,35,75,65,40,76,34,48,46,38,98,45,92,88,48,80,70,53,71,43,69,56,57,66,74,57,50,51,52,55,52,50,59,39,69,46,71,55,77,53,54,46,65,79,71,54,73,67,39,51,30,31,25,74,52,68,100,56,42,79,41,50,23,3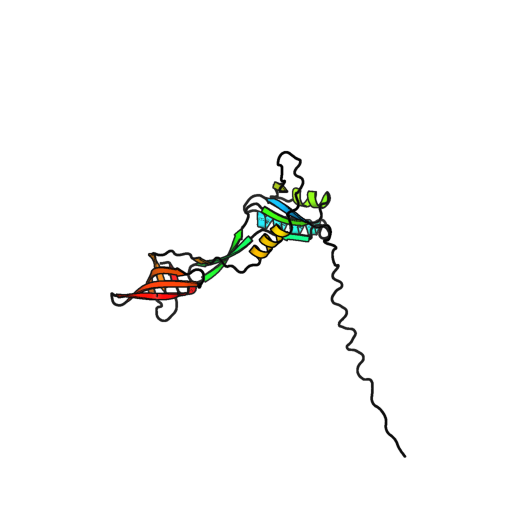3,29,70,41,77,39,60,91,79,46,36,30,34,30,35,32,65,54,96,93,40,75,45,81,44,80,42,48,57,57,31,36,28,80,108

Foldseek 3Di:
DDDDDDDDDDDDDPPPPPPPPPPPPPLPLVQKFKFKWFFAFPCLVVLQVQLVVLCVVVVVCSFWPDKAFLWAWAFEQAFLDTDTDIHGPDTRIIMTIGHDDPVNLVSSCPGPRTPHTDDPDPPPDRDTDGDDPVVVVVSVVNRPDDRQHYHYPDDAQFKKAFCDDPRHRFIFGWHDDDSRVQKTWTFTQDPNHTDTDIDGSSRIHTD

pLDDT: mean 77.85, std 16.46, range [28.84, 93.88]

Secondary structure (DSSP, 8-state):
------------SSSSSSTTS-------GGGEEEEEEEE-TT-HHHHHHHHHHHHHHTT-TTTEEEEE--EEEEEEEETTEEEEEEEESSTTEEEEEEE--HHHHHHHHTSTTEEEE--S-TTS--PPPBPPHHHHHHHHHHHHS----EEES--TT-EEEE-SSTTTT-EEEEEEEETTTTEEEEEEEETTEEEEEEEEGGGEEE-

Nearest PDB structures (foldseek):
  6tqo-assembly1_G  TM=7.292E-01  e=6.159E-17  Escherichia coli
  8exy-assembly1_G  TM=9.319E-01  e=1.493E-12  Bacillus subtilis subsp. subtilis str. 168
  6gov-assembly1_G  TM=5.745E-01  e=6.159E-17  Escherichia coli O157:H7
  8e79-assembly1_N  TM=8.797E-01  e=1.327E-10  Escheric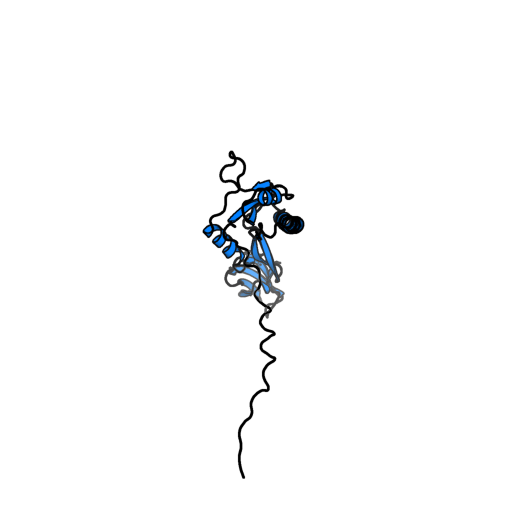hia coli
  7py6-assembly1_G  TM=8.422E-01  e=8.276E-11  Escherichia coli

Mean predicted aligned error: 14.57 Å

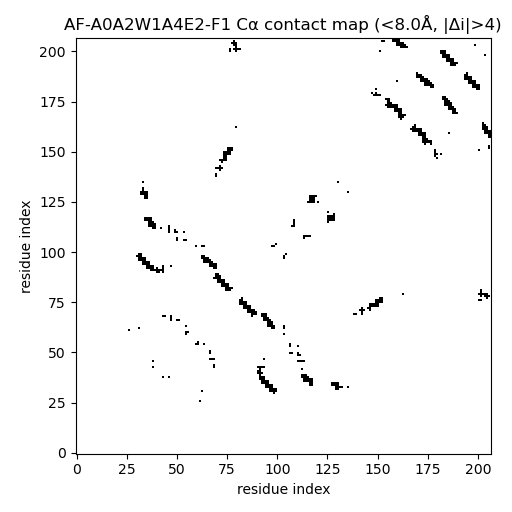Sequence (207 aa):
MNEEIALSNENNQSAEIDDLQEESEKIDTSNADWYIVQTYSGHEKKVKANLEQRIKSMDMTDRIFQVVIPTQNEIEIRDGQKKTITKNLFPGYVLVHMEMSDDSWYVVRNTPAVTGFAAENPDKKAQPTPLDPTEIDKILNQMEHKPTQIKVGFEVGNAVRVTSGPFSDFIGNVESINTDKGLVRVMISMFGRETPIELDFLQVEKQ